Protein AF-A0A8X6MA81-F1 (afdb_monomer)

Nearest PDB structures (foldseek):
  8ys9-assembly1_A  TM=7.440E-01  e=5.707E-01  Rubellimicrobium thermophilum DSM 16684
  8x8j-assembly1_B  TM=6.360E-01  e=5.027E-01  Acinetobacter baumannii
  8x8j-assembly1_A  TM=5.554E-01  e=2.503E-01  Acinetobacter baumannii
  2yqz-assembly2_B  TM=3.855E-01  e=9.673E-02  Thermus thermophilus HB8
  5wp5-assembly2_B  TM=3.763E-01  e=6.902E-01  Arabidopsis thaliana

Organism: NCBI:txid2747483

Secondary structure (DSSP, 8-state):
-TTGGGT--HHHHHHHHHH---S-HHHHHHHHT---TT-HHHHHHHHHHHGGG-TTHHHHHHHHHHHHHHHGGGSHHHHTTTTSTTTHHHHTTSTTTS-TTS-------TT------SEEEEEEE---S-HHHHHHHHHHHHHHEEEEEEEEEEEE-SPPTTGGGT-TT----EEEEEEEPPPSSPPEEEEEE--TT-HHHHHHHHHHHHHHHHH-TTS-EEEEEE--S-TT-THHHHHHHHTTSTTGGGB-

InterPro domains:
  IPR049391 Fatty acid synthase, pseudo-KR domain [PF21149] (204-252)

Solvent-accessible surface area (backbone atoms only — not comparable to full-atom values): 15093 Å² total; per-residue (Å²): 113,79,62,55,78,69,73,57,53,72,66,62,58,55,47,59,70,64,71,58,86,75,72,70,65,68,62,60,50,59,52,75,78,48,85,55,86,42,41,36,62,62,53,36,50,50,52,50,62,73,35,74,81,47,95,57,40,68,63,50,46,52,53,37,49,54,54,33,68,74,47,43,77,60,12,52,85,55,46,57,63,34,72,34,87,92,29,51,77,60,56,53,68,42,80,90,65,49,61,79,92,79,59,88,90,71,92,83,58,77,78,57,94,67,86,65,59,70,33,60,69,46,80,47,74,58,78,86,64,53,76,68,47,50,56,48,42,52,53,36,51,60,65,23,35,29,72,63,16,36,37,41,35,41,33,71,49,52,48,33,71,77,46,28,79,82,21,93,62,45,56,58,41,68,49,74,44,82,46,66,43,77,50,87,74,78,62,52,80,45,81,46,70,56,54,92,91,49,55,70,60,47,57,48,55,51,49,53,53,39,50,51,44,61,75,37,79,89,56,58,52,34,41,34,65,47,65,73,100,58,97,80,66,62,58,68,62,51,52,61,56,42,48,76,41,89,53,15,86,32,57,84

Foldseek 3Di:
DVVVVVVDDPVVVVVVVVVDPDDDPVVVVCLQVDPDPLNLVNVLVVQLVVCPVPPPSVVSNVVSVVSCVVCVCSRVVNVVVCVDPVRVVVVCVPPVNDDPVPDDDDDDDQPDPDDQAQDQEAEEEEPPDDPVVVVSNVVSVLRRHDAFHWYWYFYWDWDPPVCVVVPVPDHTDRDIDIDTHHGPADEAEDEAEDDPPPVVVSVVVVVVVLVVCQVCVVHHYAYEHDYPDDPPDCVVVVLVVLCVDRSSVRYD

pLDDT: mean 70.62, std 17.32, range [34.31, 94.62]

Structure (mmCIF, N/CA/C/O backbone):
data_AF-A0A8X6MA81-F1
#
_entry.id   AF-A0A8X6MA81-F1
#
loop_
_atom_site.group_PDB
_atom_site.id
_atom_site.type_symbol
_atom_site.label_atom_id
_atom_site.label_alt_id
_atom_site.label_comp_id
_atom_site.label_asym_id
_atom_site.label_entity_id
_atom_site.label_seq_id
_atom_site.pdbx_PDB_ins_code
_atom_site.Cartn_x
_atom_site.Cartn_y
_atom_site.Cartn_z
_atom_site.occupancy
_atom_site.B_iso_or_equiv
_atom_site.auth_seq_id
_atom_site.auth_comp_id
_atom_site.auth_asym_id
_atom_site.auth_atom_id
_atom_site.pdbx_PDB_model_num
ATOM 1 N N . MET A 1 1 ? 1.133 7.033 -42.825 1.00 41.84 1 MET A N 1
ATOM 2 C CA . MET A 1 1 ? 2.109 6.098 -43.421 1.00 41.84 1 MET A CA 1
ATOM 3 C C . MET A 1 1 ? 2.220 4.786 -42.640 1.00 41.84 1 MET A C 1
ATOM 5 O O . MET A 1 1 ? 1.741 3.787 -43.151 1.00 41.84 1 MET A O 1
ATOM 9 N N . THR A 1 2 ? 2.754 4.738 -41.408 1.00 38.19 2 THR A N 1
ATOM 10 C CA . THR A 1 2 ? 2.969 3.457 -40.680 1.00 38.19 2 THR A CA 1
ATOM 11 C C . THR A 1 2 ? 1.688 2.653 -40.403 1.00 38.19 2 THR A C 1
ATOM 13 O O . THR A 1 2 ? 1.690 1.435 -40.534 1.00 38.19 2 THR A O 1
ATOM 16 N N . LEU A 1 3 ? 0.575 3.317 -40.066 1.00 36.66 3 LEU A N 1
ATOM 17 C CA . LEU A 1 3 ? -0.694 2.641 -39.736 1.00 36.66 3 LEU A CA 1
ATOM 18 C C . LEU A 1 3 ? -1.414 2.034 -40.955 1.00 36.66 3 LEU A C 1
ATOM 20 O O . LEU A 1 3 ? -2.126 1.043 -40.814 1.00 36.66 3 LEU A O 1
ATOM 24 N N . GLU A 1 4 ? -1.210 2.594 -42.149 1.00 42.22 4 GLU A N 1
ATOM 25 C CA . GLU A 1 4 ? -1.827 2.109 -43.395 1.00 42.22 4 GLU A CA 1
ATOM 26 C C . GLU A 1 4 ? -1.159 0.811 -43.878 1.00 42.22 4 GLU A C 1
ATOM 28 O O . GLU A 1 4 ? -1.829 -0.074 -44.406 1.00 42.22 4 GLU A O 1
ATOM 33 N N . LEU A 1 5 ? 0.142 0.647 -43.602 1.00 43.16 5 LEU A N 1
ATOM 34 C CA . LEU A 1 5 ? 0.902 -0.585 -43.856 1.00 43.16 5 LEU A CA 1
ATOM 35 C C . LEU A 1 5 ? 0.426 -1.783 -43.010 1.00 43.16 5 LEU A C 1
ATOM 37 O O . LEU A 1 5 ? 0.734 -2.923 -43.348 1.00 43.16 5 LEU A O 1
ATOM 41 N N . LEU A 1 6 ? -0.347 -1.542 -41.945 1.00 42.19 6 LEU A N 1
ATOM 42 C CA . LEU A 1 6 ? -0.965 -2.574 -41.102 1.00 42.19 6 LEU A CA 1
ATOM 43 C C . LEU A 1 6 ? -2.438 -2.851 -41.464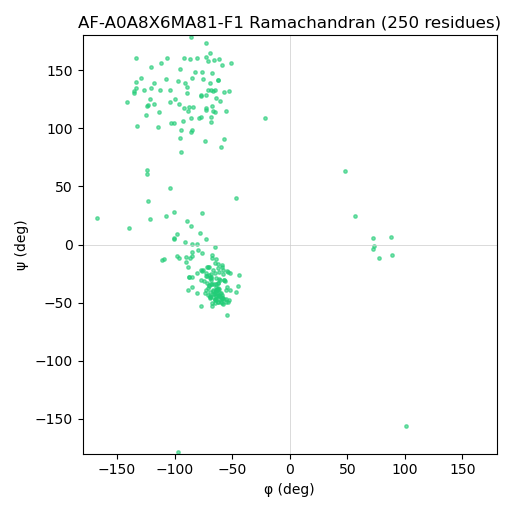 1.00 42.19 6 LEU A C 1
ATOM 45 O O . LEU A 1 6 ? -3.130 -3.558 -40.734 1.00 42.19 6 LEU A O 1
ATOM 49 N N . GLY A 1 7 ? -2.939 -2.294 -42.573 1.00 38.53 7 GLY A N 1
ATOM 50 C CA . GLY A 1 7 ? -4.269 -2.599 -43.117 1.00 38.53 7 GLY A CA 1
ATOM 51 C C . GLY A 1 7 ? -5.462 -2.043 -42.330 1.00 38.53 7 GLY A C 1
ATOM 52 O O . GLY A 1 7 ? -6.603 -2.331 -42.694 1.00 38.53 7 GLY A O 1
ATOM 53 N N . LYS A 1 8 ? -5.236 -1.240 -41.280 1.00 46.09 8 LYS A N 1
ATOM 54 C CA . LYS A 1 8 ? -6.315 -0.552 -40.555 1.00 46.09 8 LYS A CA 1
ATOM 55 C C . LYS A 1 8 ? -6.848 0.631 -41.350 1.00 46.09 8 LYS A C 1
ATOM 57 O O . LYS A 1 8 ? -6.096 1.354 -42.002 1.00 46.09 8 LYS A O 1
ATOM 62 N N . ASN A 1 9 ? -8.156 0.844 -41.279 1.00 54.34 9 ASN A N 1
ATOM 63 C CA . ASN A 1 9 ? -8.825 1.873 -42.063 1.00 54.34 9 ASN A CA 1
ATOM 64 C C . ASN A 1 9 ? -8.931 3.214 -41.311 1.00 54.34 9 ASN A C 1
ATOM 66 O O . ASN A 1 9 ? -8.854 3.292 -40.083 1.00 54.34 9 ASN A O 1
ATOM 70 N N . SER A 1 10 ? -9.141 4.294 -42.069 1.00 51.00 10 SER A N 1
ATOM 71 C CA . SER A 1 10 ? -9.206 5.666 -41.543 1.00 51.00 10 SER A CA 1
ATOM 72 C C . SER A 1 10 ? -10.267 5.857 -40.445 1.00 51.00 10 SER A C 1
ATOM 74 O O . SER A 1 10 ? -10.049 6.634 -39.513 1.00 51.00 10 SER A O 1
ATOM 76 N N . PHE A 1 11 ? -11.385 5.121 -40.492 1.00 48.44 11 PHE A N 1
ATOM 77 C CA . PHE A 1 11 ? -12.440 5.229 -39.484 1.00 48.44 11 PHE A CA 1
ATOM 78 C C . PHE A 1 11 ? -11.982 4.680 -38.125 1.00 48.44 11 PHE A C 1
ATOM 80 O O . PHE A 1 11 ? -12.162 5.365 -37.120 1.00 48.44 11 PHE A O 1
ATOM 87 N N . GLU A 1 12 ? -11.314 3.522 -38.093 1.00 49.69 12 GLU A N 1
ATOM 88 C CA . GLU A 1 12 ? -10.749 2.925 -36.867 1.00 49.69 12 GLU A CA 1
ATOM 89 C C . GLU A 1 12 ? -9.694 3.834 -36.221 1.00 49.69 12 GLU A C 1
ATOM 91 O O . GLU A 1 12 ? -9.723 4.083 -35.014 1.00 49.69 12 GLU A O 1
ATOM 96 N N . ILE A 1 13 ? -8.794 4.394 -37.037 1.00 52.06 13 ILE A N 1
ATOM 97 C CA . ILE A 1 13 ? -7.795 5.375 -36.588 1.00 52.06 13 ILE A CA 1
ATOM 98 C C . ILE A 1 13 ? -8.509 6.593 -35.974 1.00 52.06 13 ILE A C 1
ATOM 100 O O . ILE A 1 13 ? -8.160 7.052 -34.886 1.00 52.06 13 ILE A O 1
ATOM 104 N N . SER A 1 14 ? -9.577 7.072 -36.620 1.00 47.94 14 SER A N 1
ATOM 105 C CA . SER A 1 14 ? -10.360 8.214 -36.142 1.00 47.94 14 SER A CA 1
ATOM 106 C C . SER A 1 14 ? -11.213 7.940 -34.894 1.00 47.94 14 SER A C 1
ATOM 108 O O . SER A 1 14 ? -11.631 8.902 -34.252 1.00 47.94 14 SER A O 1
ATOM 110 N N . SER A 1 15 ? -11.524 6.682 -34.553 1.00 44.81 15 SER A N 1
ATOM 111 C CA . SER A 1 15 ? -12.248 6.356 -33.315 1.00 44.81 15 SER A CA 1
ATOM 112 C C . SER A 1 15 ? -11.300 6.242 -32.127 1.00 44.81 15 SER A C 1
ATOM 114 O O . SER A 1 15 ? -11.638 6.722 -31.049 1.00 44.81 15 SER A O 1
ATOM 116 N N . ILE A 1 16 ? -10.092 5.700 -32.334 1.00 49.75 16 ILE A N 1
ATOM 117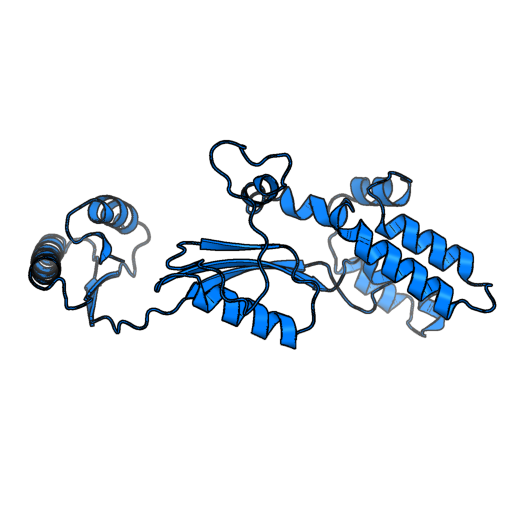 C CA . ILE A 1 16 ? -9.025 5.681 -31.320 1.00 49.75 16 ILE A CA 1
ATOM 118 C C . ILE A 1 16 ? -8.704 7.121 -30.888 1.00 49.75 16 ILE A C 1
ATOM 120 O O . ILE A 1 16 ? -8.822 7.448 -29.711 1.00 49.75 16 ILE A O 1
ATOM 124 N N . LEU A 1 17 ? -8.450 8.011 -31.855 1.00 44.56 17 LEU A N 1
ATOM 125 C CA . LEU A 1 17 ? -8.164 9.435 -31.617 1.00 44.56 17 LEU A CA 1
ATOM 126 C C . LEU A 1 17 ? -9.323 10.236 -30.987 1.00 44.56 17 LEU A C 1
ATOM 128 O O . LEU A 1 17 ? -9.113 11.373 -30.573 1.00 44.56 17 LEU A O 1
ATOM 132 N N . ARG A 1 18 ? -10.546 9.685 -30.936 1.00 44.50 18 ARG A N 1
ATOM 133 C CA . ARG A 1 18 ? -11.733 10.341 -30.352 1.00 44.50 18 ARG A CA 1
ATOM 134 C C . ARG A 1 18 ? -12.202 9.733 -29.028 1.00 44.50 18 ARG A C 1
ATOM 136 O O . ARG A 1 18 ? -13.024 10.352 -28.359 1.00 44.50 18 ARG A O 1
ATOM 143 N N . GLY A 1 19 ? -11.697 8.560 -28.640 1.00 39.81 19 GLY A N 1
ATOM 144 C CA . GLY A 1 19 ? -11.993 7.950 -27.338 1.00 39.81 19 GLY A CA 1
ATOM 145 C C . GLY A 1 19 ? -11.222 8.593 -26.180 1.00 39.81 19 GLY A C 1
ATOM 146 O O . GLY A 1 19 ? -11.721 8.656 -25.060 1.00 39.81 19 GLY A O 1
ATOM 147 N N . SER A 1 20 ? -10.023 9.106 -26.455 1.00 41.50 20 SER A N 1
ATOM 148 C CA . SER A 1 20 ? -9.136 9.747 -25.484 1.00 41.50 20 SER A CA 1
ATOM 149 C C . SER A 1 20 ? -9.339 11.265 -25.440 1.00 41.50 20 SER A C 1
ATOM 151 O O . SER A 1 20 ? -8.879 11.992 -26.322 1.00 41.50 20 SER A O 1
ATOM 153 N N . GLN A 1 21 ? -9.980 11.764 -24.378 1.00 42.84 21 GLN A N 1
ATOM 154 C CA . GLN A 1 21 ? -9.933 13.189 -24.031 1.00 42.84 21 GLN A CA 1
ATOM 155 C C . GLN A 1 21 ? -8.548 13.516 -23.455 1.00 42.84 21 GLN A C 1
ATOM 157 O O . GLN A 1 21 ? -8.320 13.395 -22.253 1.00 42.84 21 GLN A O 1
ATOM 162 N N . PHE A 1 22 ? -7.605 13.874 -24.327 1.00 43.03 22 PHE A N 1
ATOM 163 C CA . PHE A 1 22 ? -6.266 14.299 -23.919 1.00 43.03 22 PHE A CA 1
ATOM 164 C C . PHE A 1 22 ? -6.320 15.613 -23.125 1.00 43.03 22 PHE A C 1
ATOM 166 O O . PHE A 1 22 ? -6.971 16.571 -23.548 1.00 43.03 22 PHE A O 1
ATOM 173 N N . ALA A 1 23 ? -5.608 15.657 -21.996 1.00 37.41 23 ALA A N 1
ATOM 174 C CA . ALA A 1 23 ? -5.303 16.901 -21.292 1.00 37.41 23 ALA A CA 1
ATOM 175 C C . ALA A 1 23 ? -4.371 17.792 -22.141 1.00 37.41 23 ALA A C 1
ATOM 177 O O . ALA A 1 23 ? -3.709 17.294 -23.049 1.00 37.41 23 ALA A O 1
ATOM 178 N N . ASP A 1 24 ? -4.356 19.099 -21.849 1.00 40.19 24 ASP A N 1
ATOM 179 C CA . ASP A 1 24 ? -3.785 20.190 -22.659 1.00 40.19 24 ASP A CA 1
ATOM 180 C C . ASP A 1 24 ? -2.710 19.812 -23.698 1.00 40.19 24 ASP A C 1
ATOM 182 O O . ASP A 1 24 ? -1.542 19.583 -23.381 1.00 40.19 24 ASP A O 1
ATOM 186 N N . TYR A 1 25 ? -3.092 19.894 -24.979 1.00 40.62 25 TYR A N 1
ATOM 187 C CA . TYR A 1 25 ? -2.228 19.656 -26.146 1.00 40.62 25 TYR A CA 1
ATOM 188 C C . TYR A 1 25 ? -0.907 20.453 -26.131 1.00 40.62 25 TYR A C 1
ATOM 190 O O . TYR A 1 25 ? 0.070 20.037 -26.754 1.00 40.62 25 TYR A O 1
ATOM 198 N N . VAL A 1 26 ? -0.863 21.591 -25.428 1.00 38.09 26 VAL A N 1
ATOM 199 C CA . VAL A 1 26 ? 0.286 22.510 -25.384 1.00 38.09 26 VAL A CA 1
ATOM 200 C C . VAL A 1 26 ? 1.548 21.840 -24.828 1.00 38.09 26 VAL A C 1
ATOM 202 O O . VAL A 1 26 ? 2.623 22.025 -25.393 1.00 38.09 26 VAL A O 1
ATOM 205 N N . SER A 1 27 ? 1.433 21.034 -23.765 1.00 50.53 27 SER A N 1
ATOM 206 C CA . SER A 1 27 ? 2.588 20.357 -23.148 1.00 50.53 27 SER A CA 1
ATOM 207 C C . SER A 1 27 ? 3.140 19.225 -24.018 1.00 50.53 27 SER A C 1
ATOM 209 O O . SER A 1 27 ? 4.345 18.988 -24.057 1.00 50.53 27 SER A O 1
ATOM 211 N N . THR A 1 28 ? 2.265 18.540 -24.757 1.00 50.22 28 THR A N 1
ATOM 212 C CA . THR A 1 28 ? 2.663 17.444 -25.653 1.00 50.22 28 THR A CA 1
ATOM 213 C C . THR A 1 28 ? 3.411 17.978 -26.876 1.00 50.22 28 THR A C 1
ATOM 215 O O . THR A 1 28 ? 4.397 17.380 -27.302 1.00 50.22 28 THR A O 1
ATOM 218 N N . ILE A 1 29 ? 2.999 19.132 -27.414 1.00 51.09 29 ILE A N 1
ATOM 219 C CA . ILE A 1 29 ? 3.707 19.794 -28.520 1.00 51.09 29 ILE A CA 1
ATOM 220 C C . ILE A 1 29 ? 5.103 20.245 -28.067 1.00 51.09 29 ILE A C 1
ATOM 222 O O . ILE A 1 29 ? 6.088 19.922 -28.730 1.00 51.09 29 ILE A O 1
ATOM 226 N N . SER A 1 30 ? 5.222 20.897 -26.902 1.00 57.00 30 SER A N 1
ATOM 227 C CA . SER A 1 30 ? 6.530 21.332 -26.390 1.00 57.00 30 SER A CA 1
ATOM 228 C C . SER A 1 30 ? 7.468 20.178 -26.012 1.00 57.00 30 SER A C 1
ATOM 230 O O . SER A 1 30 ? 8.685 20.367 -26.029 1.00 57.00 30 SER A O 1
ATOM 232 N N . TYR A 1 31 ? 6.945 18.976 -25.731 1.00 58.53 31 TYR A N 1
ATOM 233 C CA . TYR A 1 31 ? 7.769 17.771 -25.606 1.00 58.53 31 TYR A CA 1
ATOM 234 C C . TYR A 1 31 ? 8.393 17.365 -26.949 1.00 58.53 31 TYR A C 1
ATOM 236 O O . TYR A 1 31 ? 9.612 17.219 -27.041 1.00 58.53 31 TYR A O 1
ATOM 244 N N . LEU A 1 32 ? 7.563 17.233 -27.990 1.00 59.12 32 LEU A N 1
ATOM 245 C CA . LEU A 1 32 ? 7.949 16.735 -29.318 1.00 59.12 32 LEU A CA 1
ATOM 246 C C . LEU A 1 32 ? 8.876 17.685 -30.095 1.00 59.12 32 LEU A C 1
ATOM 248 O O . LEU A 1 32 ? 9.680 17.228 -30.904 1.00 59.12 32 LEU A O 1
ATOM 252 N N . GLU A 1 33 ? 8.781 18.995 -29.859 1.00 61.72 33 GLU A N 1
ATOM 253 C CA . GLU A 1 33 ? 9.638 20.006 -30.500 1.00 61.72 33 GLU A CA 1
ATOM 254 C C . GLU A 1 33 ? 10.984 20.221 -29.772 1.00 61.72 33 GLU A C 1
ATOM 256 O O . GLU A 1 33 ? 11.877 20.897 -30.289 1.00 61.72 33 GLU A O 1
ATOM 261 N N . SER A 1 34 ? 11.157 19.648 -28.577 1.00 63.00 34 SER A N 1
ATOM 262 C CA . SER A 1 34 ? 12.314 19.880 -27.708 1.00 63.00 34 SER A CA 1
ATOM 263 C C . SER A 1 34 ? 13.398 18.807 -27.845 1.00 63.00 34 SER A C 1
ATOM 265 O O . SER A 1 34 ? 13.128 17.610 -27.901 1.00 63.00 34 SER A O 1
ATOM 267 N N . ARG A 1 35 ? 14.662 19.250 -27.817 1.00 59.38 35 ARG A N 1
ATOM 268 C CA . ARG A 1 35 ? 15.866 18.399 -27.753 1.00 59.38 35 ARG A CA 1
ATOM 269 C C . ARG A 1 35 ? 16.549 18.435 -26.376 1.00 59.38 35 ARG A C 1
ATOM 271 O O . ARG A 1 35 ? 17.758 18.232 -26.297 1.00 59.38 35 ARG A O 1
ATOM 278 N N . ALA A 1 36 ? 15.804 18.755 -25.316 1.00 68.56 36 ALA A N 1
ATOM 279 C CA . ALA A 1 36 ? 16.331 18.828 -23.953 1.00 68.56 36 ALA A CA 1
ATOM 280 C C . ALA A 1 36 ? 16.946 17.495 -23.491 1.00 68.56 36 ALA A C 1
ATOM 282 O O . ALA A 1 36 ? 16.576 16.419 -23.965 1.00 68.56 36 ALA A O 1
ATOM 283 N N . ASP A 1 37 ? 17.884 17.554 -22.544 1.00 67.19 37 ASP A N 1
ATOM 284 C CA . ASP A 1 37 ? 18.619 16.355 -22.137 1.00 67.19 37 ASP A CA 1
ATOM 285 C C . ASP A 1 37 ? 17.775 15.335 -21.365 1.00 67.19 37 ASP A C 1
ATOM 287 O O . ASP A 1 37 ? 18.009 14.140 -21.511 1.00 67.19 37 ASP A O 1
ATOM 291 N N . SER A 1 38 ? 16.715 15.789 -20.692 1.00 63.12 38 SER A N 1
ATOM 292 C CA . SER A 1 38 ? 15.674 14.959 -20.074 1.00 63.12 38 SER A CA 1
ATOM 293 C C . SER A 1 38 ? 14.633 14.399 -21.061 1.00 63.12 38 SER A C 1
ATOM 295 O O . SER A 1 38 ? 13.605 13.883 -20.637 1.00 63.12 38 SER A O 1
ATOM 297 N N . HIS A 1 39 ? 14.832 14.510 -22.379 1.00 73.50 39 HIS A N 1
ATOM 298 C CA . HIS A 1 39 ? 13.957 13.897 -23.395 1.00 73.50 39 HIS A CA 1
ATOM 299 C C . HIS A 1 39 ? 14.638 12.644 -23.983 1.00 73.50 39 HIS A C 1
ATOM 301 O O . HIS A 1 39 ? 14.767 12.485 -25.200 1.00 73.50 39 HIS A O 1
ATOM 307 N N . VAL A 1 40 ? 15.133 11.779 -23.093 1.00 78.56 40 VAL A N 1
ATOM 308 C CA . VAL A 1 40 ? 15.913 10.563 -23.383 1.00 78.56 40 VAL A CA 1
ATOM 309 C C . VAL A 1 40 ? 15.164 9.633 -24.332 1.00 78.56 40 VAL A C 1
ATOM 311 O O . VAL A 1 40 ? 15.735 9.188 -25.326 1.00 78.56 40 VAL A O 1
ATOM 314 N N . LEU A 1 41 ? 13.878 9.381 -24.067 1.00 74.88 41 LEU A N 1
ATOM 315 C CA . LEU A 1 41 ? 13.017 8.588 -24.936 1.00 74.88 41 LEU A CA 1
ATOM 316 C C . LEU A 1 41 ? 13.049 9.163 -26.352 1.00 74.88 41 LEU A C 1
ATOM 318 O O . LEU A 1 41 ? 13.488 8.483 -27.273 1.00 74.88 41 LEU A O 1
ATOM 322 N N . LEU A 1 42 ? 12.625 10.422 -26.514 1.00 75.75 42 LEU A N 1
ATOM 323 C CA . LEU A 1 42 ? 12.508 11.091 -27.811 1.00 75.75 42 LEU A CA 1
ATOM 324 C C . LEU A 1 42 ? 13.830 11.072 -28.596 1.00 75.75 42 LEU A C 1
ATOM 326 O O . LEU A 1 42 ? 13.813 10.809 -29.798 1.00 75.75 42 LEU A O 1
ATOM 330 N N . LYS A 1 43 ? 14.973 11.261 -27.921 1.00 81.50 43 LYS A N 1
ATOM 331 C CA . LYS A 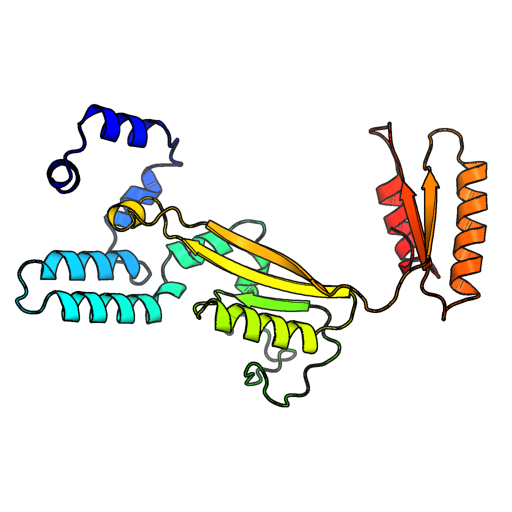1 43 ? 16.309 11.102 -28.521 1.00 81.50 43 LYS A CA 1
ATOM 332 C C . LYS A 1 43 ? 16.531 9.684 -29.066 1.00 81.50 43 LYS A C 1
ATOM 334 O O . LYS A 1 43 ? 16.926 9.545 -30.225 1.00 81.50 43 LYS A O 1
ATOM 339 N N . SER A 1 44 ? 16.239 8.646 -28.279 1.00 81.25 44 SER A N 1
ATOM 340 C CA . SER A 1 44 ? 16.327 7.247 -28.723 1.00 81.25 44 SER A CA 1
ATOM 341 C C . SER A 1 44 ? 15.370 6.930 -29.877 1.00 81.25 44 SER A C 1
ATOM 343 O O . SER A 1 44 ? 15.722 6.146 -30.756 1.00 81.25 44 SER A O 1
ATOM 345 N N . LEU A 1 45 ? 14.191 7.564 -29.935 1.00 77.56 45 LEU A N 1
ATOM 346 C CA . LEU A 1 45 ? 13.250 7.391 -31.050 1.00 77.56 45 LEU A CA 1
ATOM 347 C C . LEU A 1 45 ? 13.785 7.995 -32.343 1.00 77.56 45 LEU A C 1
ATOM 349 O O . LEU A 1 45 ? 13.721 7.348 -33.387 1.00 77.56 45 LEU A O 1
ATOM 353 N N . CYS A 1 46 ? 14.335 9.211 -32.275 1.00 79.12 46 CYS A N 1
ATOM 354 C CA . CYS A 1 46 ? 14.977 9.844 -33.421 1.00 79.12 46 CYS A CA 1
ATOM 355 C C . CYS A 1 46 ? 16.139 8.988 -33.939 1.00 79.12 46 CYS A C 1
ATOM 357 O O . CYS A 1 46 ? 16.184 8.722 -35.133 1.00 79.12 46 CYS A O 1
ATOM 359 N N . ALA A 1 47 ? 17.000 8.469 -33.055 1.00 81.06 47 ALA A N 1
ATOM 360 C CA . ALA A 1 47 ? 18.092 7.578 -33.450 1.00 81.06 47 ALA A CA 1
ATOM 361 C C . ALA A 1 47 ? 17.591 6.311 -34.174 1.00 81.06 47 ALA A C 1
ATOM 363 O O . ALA A 1 47 ? 18.090 5.977 -35.246 1.00 81.06 47 ALA A O 1
ATOM 364 N N . ILE A 1 48 ? 16.549 5.651 -33.651 1.00 78.69 48 ILE A N 1
ATOM 365 C CA . ILE A 1 48 ? 15.934 4.478 -34.297 1.00 78.69 48 ILE A CA 1
ATOM 366 C C . ILE A 1 48 ? 15.304 4.842 -35.653 1.00 78.69 48 ILE A C 1
ATOM 368 O O . ILE A 1 48 ? 15.411 4.065 -36.600 1.00 78.69 48 ILE A O 1
ATOM 372 N N . MET A 1 49 ? 14.666 6.010 -35.778 1.00 77.31 49 MET A N 1
ATOM 373 C CA . MET A 1 49 ? 14.081 6.481 -37.041 1.00 77.31 49 MET A CA 1
ATOM 374 C C . MET A 1 49 ? 15.141 6.843 -38.091 1.00 77.31 49 MET A C 1
ATOM 376 O O . MET A 1 49 ? 14.978 6.499 -39.261 1.00 77.31 49 MET A O 1
ATOM 380 N N . ASP A 1 50 ? 16.229 7.495 -37.682 1.00 80.25 50 ASP A N 1
ATOM 381 C CA . ASP A 1 50 ? 17.349 7.856 -38.556 1.00 80.25 50 ASP A CA 1
ATOM 382 C C . ASP A 1 50 ? 18.123 6.602 -39.024 1.00 80.25 50 ASP A C 1
ATOM 384 O O . ASP A 1 50 ? 18.656 6.575 -40.134 1.00 80.25 50 ASP A O 1
ATOM 388 N N . ALA A 1 51 ? 18.121 5.529 -38.223 1.00 76.75 51 ALA A N 1
ATOM 389 C CA . ALA A 1 51 ? 18.763 4.247 -38.522 1.00 76.75 51 ALA A CA 1
ATOM 390 C C . ALA A 1 51 ? 17.962 3.302 -39.446 1.00 76.75 51 ALA A C 1
ATOM 392 O O . ALA A 1 51 ? 18.443 2.214 -39.754 1.00 76.75 51 ALA A O 1
ATOM 393 N N . VAL A 1 52 ? 16.765 3.669 -39.925 1.00 72.62 52 VAL A N 1
ATOM 394 C CA . VAL A 1 52 ? 15.874 2.777 -40.715 1.00 72.62 52 VAL A CA 1
ATOM 395 C C . VAL A 1 52 ? 16.506 2.229 -42.013 1.00 72.62 52 VAL A C 1
ATOM 397 O O . VAL A 1 52 ? 16.028 1.235 -42.560 1.00 72.62 52 VAL A O 1
ATOM 400 N N . THR A 1 53 ? 17.587 2.835 -42.512 1.00 73.62 53 THR A N 1
ATOM 401 C CA . THR A 1 53 ? 18.348 2.367 -43.688 1.00 73.62 53 THR A CA 1
ATOM 402 C C . THR A 1 53 ? 19.643 1.610 -43.350 1.00 73.62 53 THR A C 1
ATOM 404 O O . THR A 1 53 ? 20.383 1.246 -44.265 1.00 73.62 53 THR A O 1
ATOM 407 N N . ASP A 1 54 ? 19.927 1.354 -42.069 1.00 78.31 54 ASP A N 1
ATOM 408 C CA . ASP A 1 54 ? 21.118 0.632 -41.610 1.00 78.31 54 ASP A CA 1
ATOM 409 C C . ASP A 1 54 ? 21.041 -0.868 -41.956 1.00 78.31 54 ASP A C 1
ATOM 4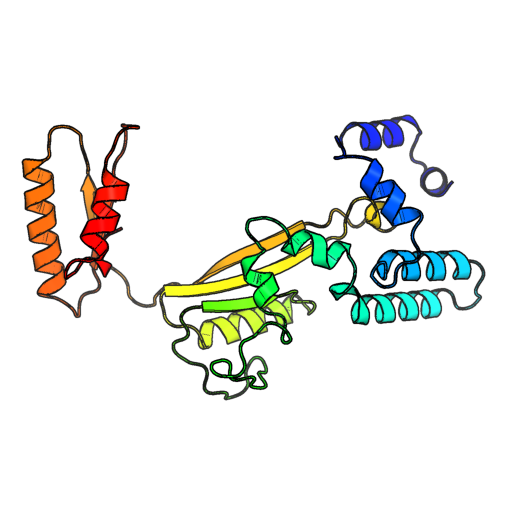11 O O . ASP A 1 54 ? 20.046 -1.552 -41.705 1.00 78.31 54 ASP A O 1
ATOM 415 N N . THR A 1 55 ? 22.132 -1.406 -42.503 1.00 76.12 55 THR A N 1
ATOM 416 C CA . THR A 1 55 ? 22.304 -2.841 -42.771 1.00 76.12 55 THR A CA 1
ATOM 417 C C . THR A 1 55 ? 22.279 -3.716 -41.515 1.00 76.12 55 THR A C 1
ATOM 419 O O . THR A 1 55 ? 22.040 -4.916 -41.631 1.00 76.12 55 THR A O 1
ATOM 422 N N . ASP A 1 56 ? 22.515 -3.140 -40.333 1.00 82.69 56 ASP A N 1
ATOM 423 C CA . ASP A 1 56 ? 22.505 -3.833 -39.039 1.00 82.69 56 ASP A CA 1
ATOM 424 C C . ASP A 1 56 ? 21.508 -3.192 -38.049 1.00 82.69 56 ASP A C 1
ATOM 426 O O . ASP A 1 56 ? 21.738 -3.113 -36.840 1.00 82.69 56 ASP A O 1
ATOM 430 N N . PHE A 1 57 ? 20.361 -2.743 -38.579 1.00 78.19 57 PHE A N 1
ATOM 431 C CA . PHE A 1 57 ? 19.268 -2.094 -37.842 1.00 78.19 57 PHE A CA 1
ATOM 432 C C . PHE A 1 57 ? 18.892 -2.791 -36.522 1.00 78.19 57 PHE A C 1
ATOM 434 O O . PHE A 1 57 ? 18.579 -2.121 -35.544 1.00 78.19 57 PHE A O 1
ATOM 441 N N . THR A 1 58 ? 18.958 -4.128 -36.450 1.00 73.44 58 THR A N 1
ATOM 442 C CA . THR A 1 58 ? 18.670 -4.870 -35.206 1.00 73.44 58 THR A CA 1
ATOM 443 C C . THR A 1 58 ? 19.644 -4.510 -34.083 1.00 73.44 58 THR A C 1
ATOM 445 O O . THR A 1 58 ? 19.191 -4.130 -33.007 1.00 73.44 58 THR A O 1
ATOM 448 N N . ARG A 1 59 ? 20.962 -4.528 -34.335 1.00 75.31 59 ARG A N 1
ATOM 449 C CA . ARG A 1 59 ? 21.958 -4.144 -33.321 1.00 75.31 59 ARG A CA 1
ATOM 450 C C . ARG A 1 59 ? 21.897 -2.652 -32.997 1.00 75.31 59 ARG A C 1
ATOM 452 O O . ARG A 1 59 ? 22.171 -2.256 -31.866 1.00 75.31 59 ARG A O 1
ATOM 459 N N . HIS A 1 60 ? 21.516 -1.828 -33.972 1.00 76.69 60 HIS A N 1
ATOM 460 C CA . HIS A 1 60 ? 21.280 -0.403 -33.753 1.00 76.69 60 HIS A CA 1
ATOM 461 C C . HIS A 1 60 ? 20.127 -0.183 -32.757 1.00 76.69 60 HIS A C 1
ATOM 463 O O . HIS A 1 60 ? 20.292 0.526 -31.767 1.00 76.69 60 HIS A O 1
ATOM 469 N N . VAL A 1 61 ? 18.988 -0.855 -32.965 1.00 74.00 61 VAL A N 1
ATOM 470 C CA . VAL A 1 61 ? 17.829 -0.806 -32.059 1.00 74.00 61 VAL A CA 1
ATOM 471 C C . VAL A 1 61 ? 18.176 -1.351 -30.673 1.00 74.00 61 VAL A C 1
ATOM 473 O O . VAL A 1 61 ? 17.831 -0.706 -29.687 1.00 74.00 61 VAL A O 1
ATOM 476 N N . GLU A 1 62 ? 18.895 -2.475 -30.575 1.00 71.19 62 GLU A N 1
ATOM 477 C CA . GLU A 1 62 ? 19.389 -3.012 -29.295 1.00 71.19 62 GLU A CA 1
ATOM 478 C C . GLU A 1 62 ? 20.231 -1.965 -28.543 1.00 71.19 62 GLU A C 1
ATOM 480 O O . GLU A 1 62 ? 19.936 -1.648 -27.392 1.00 71.19 62 GLU A O 1
ATOM 485 N N . SER A 1 63 ? 21.197 -1.332 -29.219 1.00 79.25 63 SER A N 1
ATOM 486 C CA . SER A 1 63 ? 22.032 -0.275 -28.631 1.00 79.25 63 SER A CA 1
ATOM 487 C C . SER A 1 63 ? 21.231 0.963 -28.198 1.00 79.25 63 SER A C 1
ATOM 489 O O . SER A 1 63 ? 21.554 1.571 -27.176 1.00 79.25 63 SER A O 1
ATOM 491 N N . CYS A 1 64 ? 20.197 1.363 -28.946 1.00 76.88 64 CYS A N 1
ATOM 492 C CA . CYS A 1 64 ? 19.320 2.474 -28.562 1.00 76.88 64 CYS A CA 1
ATOM 493 C C . CYS A 1 64 ? 18.424 2.128 -27.363 1.00 76.88 64 CYS A C 1
ATOM 495 O O . CYS A 1 64 ? 18.157 2.998 -26.530 1.00 76.88 64 CYS A O 1
ATOM 497 N N . VAL A 1 65 ? 17.975 0.872 -27.257 1.00 73.25 65 VAL A N 1
ATOM 498 C CA . VAL A 1 65 ? 17.174 0.377 -26.129 1.00 73.25 65 VAL A CA 1
ATOM 499 C C . VAL A 1 65 ? 18.023 0.266 -24.864 1.00 73.25 65 VAL A C 1
ATOM 501 O O . VAL A 1 65 ? 17.579 0.736 -23.820 1.00 73.25 65 VAL A O 1
ATOM 504 N N . ASP A 1 66 ? 19.248 -0.257 -24.941 1.00 73.00 66 ASP A N 1
ATOM 505 C CA . ASP A 1 66 ? 20.165 -0.308 -23.795 1.00 73.00 66 ASP A CA 1
ATOM 506 C C . ASP A 1 66 ? 20.529 1.102 -23.299 1.00 73.00 66 ASP A C 1
ATOM 508 O O . ASP A 1 66 ? 20.465 1.373 -22.098 1.00 73.00 66 ASP A O 1
ATOM 512 N N . SER A 1 67 ? 20.825 2.036 -24.215 1.00 77.06 67 SER A N 1
ATOM 513 C CA . SER A 1 67 ? 21.080 3.443 -23.865 1.00 77.06 67 SER A CA 1
ATOM 514 C C . SER A 1 67 ? 19.859 4.098 -23.211 1.00 77.06 67 SER A C 1
ATOM 516 O O . SER A 1 67 ? 19.995 4.767 -22.187 1.00 77.06 67 SER A O 1
ATOM 518 N N . TYR A 1 68 ? 18.655 3.862 -23.749 1.00 75.81 68 TYR A N 1
ATOM 519 C CA . TYR A 1 68 ? 17.413 4.319 -23.125 1.00 75.81 68 TYR A CA 1
ATOM 520 C C . TYR A 1 68 ? 17.238 3.714 -21.731 1.00 75.81 68 TYR A C 1
ATOM 522 O O . TYR A 1 68 ? 16.949 4.450 -20.802 1.00 75.81 68 TYR A O 1
ATOM 530 N N . LEU A 1 69 ? 17.440 2.408 -21.535 1.00 68.00 69 LEU A N 1
ATOM 531 C CA . LEU A 1 69 ? 17.233 1.755 -20.236 1.00 68.00 69 LEU A CA 1
ATOM 532 C C . LEU A 1 69 ? 18.184 2.257 -19.138 1.00 68.00 69 LEU A C 1
ATOM 534 O O . LEU A 1 69 ? 17.794 2.246 -17.969 1.00 68.00 69 LEU A O 1
ATOM 538 N N . LEU A 1 70 ? 19.386 2.715 -19.499 1.00 72.12 70 LEU A N 1
ATOM 539 C CA . LEU A 1 70 ? 20.341 3.342 -18.579 1.00 72.12 70 LEU A CA 1
ATOM 540 C C . LEU A 1 70 ? 19.921 4.763 -18.167 1.00 72.12 70 LEU A C 1
ATOM 542 O O . LEU A 1 70 ? 20.033 5.115 -16.993 1.00 72.12 70 LEU A O 1
ATOM 546 N N . GLU A 1 71 ? 19.425 5.568 -19.108 1.00 73.94 71 GLU A N 1
ATOM 547 C CA . GLU A 1 71 ? 19.092 6.986 -18.890 1.00 73.94 71 GLU A CA 1
ATOM 548 C C . GLU A 1 71 ? 17.594 7.241 -18.614 1.00 73.94 71 GLU A C 1
ATOM 550 O O . GLU A 1 71 ? 17.215 8.327 -18.185 1.00 73.94 71 GLU A O 1
ATOM 555 N N . ARG A 1 72 ? 16.720 6.240 -18.781 1.00 68.81 72 ARG A N 1
ATOM 556 C CA . ARG A 1 72 ? 15.247 6.340 -18.691 1.00 68.81 72 ARG A CA 1
ATOM 557 C C . ARG A 1 72 ? 14.757 7.113 -17.476 1.00 68.81 72 ARG A C 1
ATOM 559 O O . ARG A 1 72 ? 13.762 7.828 -17.562 1.00 68.81 72 ARG A O 1
ATOM 566 N N . ASP A 1 73 ? 15.382 6.914 -16.321 1.00 64.81 73 ASP A N 1
ATOM 567 C CA . ASP A 1 73 ? 14.876 7.453 -15.060 1.00 64.81 73 ASP A CA 1
ATOM 568 C C . ASP A 1 73 ? 15.196 8.949 -14.851 1.00 64.81 73 ASP A C 1
ATOM 570 O O . ASP A 1 73 ? 14.646 9.520 -13.913 1.00 64.81 73 ASP A O 1
ATOM 574 N N . ILE A 1 74 ? 15.966 9.582 -15.757 1.00 70.38 74 ILE A N 1
ATOM 575 C CA . ILE A 1 74 ? 16.061 11.052 -15.923 1.00 70.38 74 ILE A CA 1
ATOM 576 C C . ILE A 1 74 ? 15.215 11.590 -17.099 1.00 70.38 74 ILE A C 1
ATOM 578 O O . ILE A 1 74 ? 15.292 12.774 -17.427 1.00 70.38 74 ILE A O 1
ATOM 582 N N . ASP A 1 75 ? 14.416 10.745 -17.764 1.00 71.06 75 ASP A N 1
ATOM 583 C CA . ASP A 1 75 ? 13.433 11.234 -18.734 1.00 71.06 75 ASP A CA 1
ATOM 584 C C . ASP A 1 75 ? 12.305 11.984 -18.009 1.00 71.06 75 ASP A C 1
ATOM 586 O O . ASP A 1 75 ? 11.809 11.534 -16.974 1.00 71.06 75 ASP A O 1
ATOM 590 N N . VAL A 1 76 ? 11.844 13.099 -18.568 1.00 66.88 76 VAL A N 1
ATOM 591 C CA . VAL A 1 76 ? 10.751 13.901 -18.003 1.00 66.88 76 VAL A CA 1
ATOM 592 C C . VAL A 1 76 ? 9.463 13.085 -17.810 1.00 66.88 76 VAL A C 1
ATOM 594 O O . VAL A 1 76 ? 8.756 13.314 -16.834 1.00 66.88 76 VAL A O 1
ATOM 597 N N . LEU A 1 77 ? 9.198 12.062 -18.634 1.00 61.09 77 LEU A N 1
ATOM 598 C CA . LEU A 1 77 ? 8.073 11.127 -18.465 1.00 61.09 77 LEU A CA 1
ATOM 599 C C . LEU A 1 77 ? 8.251 10.173 -17.262 1.00 61.09 77 LEU A C 1
ATOM 601 O O . LEU A 1 77 ? 7.276 9.609 -16.759 1.00 61.09 77 LEU A O 1
ATOM 605 N N . SER A 1 78 ? 9.481 10.001 -16.767 1.00 58.75 78 SER A N 1
ATOM 606 C CA . SER A 1 78 ? 9.799 9.301 -15.512 1.00 58.75 78 SER A CA 1
ATOM 607 C C . SER A 1 78 ? 9.691 10.195 -14.276 1.00 58.75 78 SER A C 1
ATOM 609 O O . SER A 1 78 ? 9.434 9.675 -13.186 1.00 58.75 78 SER A O 1
ATOM 611 N N . GLU A 1 79 ? 9.894 11.506 -14.432 1.00 54.00 79 GLU A N 1
ATOM 612 C CA . GLU A 1 79 ? 9.830 12.496 -13.350 1.00 54.00 79 GLU A CA 1
ATOM 613 C C . GLU A 1 79 ? 8.416 13.050 -13.125 1.00 54.00 79 GLU A C 1
ATOM 615 O O . GLU A 1 79 ? 8.002 13.213 -11.979 1.00 54.00 79 GLU A O 1
ATOM 620 N N . THR A 1 80 ? 7.631 13.298 -14.181 1.00 50.12 80 THR A N 1
ATOM 621 C CA . THR A 1 80 ? 6.311 13.958 -14.074 1.00 50.12 80 THR A CA 1
ATOM 622 C C . THR A 1 80 ? 5.333 13.238 -13.148 1.00 50.12 80 THR A C 1
ATOM 624 O O . THR A 1 80 ? 4.520 13.886 -12.495 1.00 50.12 80 THR A O 1
ATOM 627 N N . LEU A 1 81 ? 5.440 11.912 -13.036 1.00 47.03 81 LEU A N 1
ATOM 628 C CA . LEU A 1 81 ? 4.636 11.108 -12.112 1.00 47.03 81 LEU A CA 1
ATOM 629 C C . LEU A 1 81 ? 4.986 11.377 -10.639 1.00 47.03 81 LEU A C 1
ATOM 631 O O . LEU A 1 81 ? 4.111 11.355 -9.781 1.00 47.03 81 LEU A O 1
ATOM 635 N N . LEU A 1 82 ? 6.248 11.669 -10.323 1.00 45.56 82 LEU A N 1
ATOM 636 C CA . LEU A 1 82 ? 6.696 11.944 -8.952 1.00 45.56 82 LEU A CA 1
ATOM 637 C C . LEU A 1 82 ? 6.217 13.318 -8.463 1.00 45.56 82 LEU A C 1
ATOM 639 O O . LEU A 1 82 ? 5.990 13.518 -7.269 1.00 45.56 82 LEU A O 1
ATOM 643 N N . GLN A 1 83 ? 5.955 14.230 -9.402 1.00 43.34 83 GLN A N 1
ATOM 644 C CA . GLN A 1 83 ? 5.369 15.540 -9.137 1.00 43.34 83 GLN A CA 1
ATOM 645 C C . GLN A 1 83 ? 3.852 15.486 -8.859 1.00 43.34 83 GLN A C 1
ATOM 647 O O . GLN A 1 83 ? 3.278 16.501 -8.449 1.00 43.34 83 GLN A O 1
ATOM 652 N N . GLU A 1 84 ? 3.186 14.335 -9.016 1.00 45.03 84 GLU A N 1
ATOM 653 C CA . GLU A 1 84 ? 1.793 14.172 -8.590 1.00 45.03 84 GLU A CA 1
ATOM 654 C C . GLU A 1 84 ? 1.650 14.219 -7.061 1.00 45.03 84 GLU A C 1
ATOM 656 O O . GLU A 1 84 ? 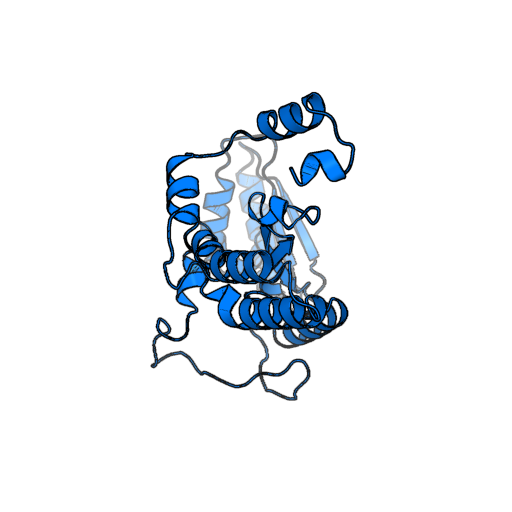2.514 13.776 -6.303 1.00 45.03 84 GLU A O 1
ATOM 661 N N . ILE A 1 85 ? 0.513 14.737 -6.583 1.00 44.50 85 ILE A N 1
ATOM 662 C CA . ILE A 1 85 ? 0.251 14.984 -5.153 1.00 44.50 85 ILE A CA 1
ATOM 663 C C . ILE A 1 85 ? 0.508 13.754 -4.246 1.00 44.50 85 ILE A C 1
ATOM 665 O O . ILE A 1 85 ? 1.076 13.958 -3.171 1.00 44.50 85 ILE A O 1
ATOM 669 N N . PRO A 1 86 ? 0.177 12.498 -4.627 1.00 44.34 86 PRO A N 1
ATOM 670 C CA . PRO A 1 86 ? 0.475 11.322 -3.800 1.00 44.34 86 PRO A CA 1
ATOM 671 C C . PRO A 1 86 ? 1.964 10.939 -3.747 1.00 44.34 86 PRO A C 1
ATOM 673 O O . PRO A 1 86 ? 2.362 10.191 -2.855 1.00 44.34 86 PRO A O 1
ATOM 676 N N . LEU A 1 87 ? 2.776 11.401 -4.705 1.00 47.12 87 LEU A N 1
ATOM 677 C CA . LEU A 1 87 ? 4.130 10.897 -4.960 1.00 47.12 87 LEU A CA 1
ATOM 678 C C . LEU A 1 87 ? 5.252 11.889 -4.616 1.00 47.12 87 LEU A C 1
ATOM 680 O O . LEU A 1 87 ? 6.382 11.443 -4.425 1.00 47.12 87 LEU A O 1
ATOM 684 N N . LYS A 1 88 ? 4.952 13.177 -4.379 1.00 49.28 88 LYS A N 1
ATOM 685 C CA . LYS A 1 88 ? 5.948 14.196 -3.963 1.00 49.28 88 LYS A CA 1
ATOM 686 C C . LYS A 1 88 ? 6.780 13.823 -2.726 1.00 49.28 88 LYS A C 1
ATOM 688 O O . LYS A 1 88 ? 7.875 14.342 -2.540 1.00 49.28 88 LYS A O 1
ATOM 693 N N . GLY A 1 89 ? 6.279 12.928 -1.871 1.00 49.72 89 GLY A N 1
ATOM 694 C CA . GLY A 1 89 ? 7.029 12.396 -0.726 1.00 49.72 89 GLY A CA 1
ATOM 695 C C . GLY A 1 89 ? 8.110 11.365 -1.087 1.00 49.72 89 GLY A C 1
ATOM 696 O O . GLY A 1 89 ? 9.037 11.176 -0.306 1.00 49.72 89 GLY A O 1
ATOM 697 N N . LEU A 1 90 ? 8.014 10.709 -2.252 1.00 50.69 90 LEU A N 1
ATOM 698 C CA . LEU A 1 90 ? 9.025 9.773 -2.763 1.00 50.69 90 LEU A CA 1
ATOM 699 C C . LEU A 1 90 ? 10.121 10.459 -3.592 1.00 50.69 90 LEU A C 1
ATOM 701 O O . LEU A 1 90 ? 11.193 9.881 -3.745 1.00 50.69 90 LEU A O 1
ATOM 705 N N . ASP A 1 91 ? 9.888 11.673 -4.096 1.00 49.16 91 ASP A N 1
ATOM 706 C CA . ASP A 1 91 ? 10.915 12.462 -4.799 1.00 49.16 91 ASP A CA 1
ATOM 707 C C . ASP A 1 91 ? 12.080 12.839 -3.865 1.00 49.16 91 ASP A C 1
ATOM 709 O O . ASP A 1 91 ? 13.248 12.787 -4.242 1.00 49.16 91 ASP A O 1
ATOM 713 N N . LEU A 1 92 ? 11.769 13.075 -2.586 1.00 49.19 92 LEU A N 1
ATOM 714 C CA . LEU A 1 92 ? 12.738 13.322 -1.509 1.00 49.19 92 LEU A CA 1
ATOM 715 C C . LEU A 1 92 ? 13.660 12.123 -1.195 1.00 49.19 92 LEU A C 1
ATOM 717 O O . LEU A 1 92 ? 14.520 12.233 -0.323 1.00 49.19 92 LEU A O 1
ATOM 721 N N . LEU A 1 93 ? 13.478 10.979 -1.866 1.00 53.31 93 LEU A N 1
ATOM 722 C CA . LEU A 1 93 ? 14.338 9.798 -1.744 1.00 53.31 93 LEU A CA 1
ATOM 723 C C . LEU A 1 93 ? 15.495 9.780 -2.756 1.00 53.31 93 LEU A C 1
ATOM 725 O O . LEU A 1 93 ? 16.264 8.815 -2.760 1.00 53.31 93 LEU A O 1
ATOM 729 N N . ASP A 1 94 ? 15.651 10.808 -3.600 1.00 57.44 94 ASP A N 1
ATOM 730 C CA . ASP A 1 94 ? 16.916 10.983 -4.315 1.00 57.44 94 ASP A CA 1
ATOM 731 C C . ASP A 1 94 ? 18.078 11.229 -3.335 1.00 57.44 94 ASP A C 1
ATOM 733 O O . ASP A 1 94 ? 17.959 11.942 -2.336 1.00 57.44 94 ASP A O 1
ATOM 737 N N . ARG A 1 95 ? 19.242 10.656 -3.653 1.00 56.31 95 ARG A N 1
ATOM 738 C CA . ARG A 1 95 ? 20.446 10.725 -2.822 1.00 56.31 95 ARG A CA 1
ATOM 739 C C . ARG A 1 95 ? 20.966 12.146 -2.618 1.00 56.31 95 ARG A C 1
ATOM 741 O O . ARG A 1 95 ? 21.651 12.359 -1.623 1.00 56.31 95 ARG A O 1
ATOM 748 N N . SER A 1 96 ? 20.658 13.098 -3.503 1.00 56.97 96 SER A N 1
ATOM 749 C CA . SER A 1 96 ? 21.043 14.503 -3.311 1.00 56.97 96 SER A CA 1
ATOM 750 C C . SER A 1 96 ? 20.173 15.239 -2.280 1.00 56.97 96 SER A C 1
ATOM 752 O O . SER A 1 96 ? 20.632 16.214 -1.686 1.00 56.97 96 SER A O 1
ATOM 754 N N . CYS A 1 97 ? 18.947 14.764 -2.026 1.00 54.91 97 CYS A N 1
ATOM 755 C CA . CYS A 1 97 ? 17.988 15.381 -1.102 1.00 54.91 97 CYS A CA 1
ATOM 756 C C . CYS A 1 97 ? 17.984 14.762 0.308 1.00 54.91 97 CYS A C 1
ATOM 758 O O . CYS A 1 97 ? 17.381 15.326 1.224 1.00 54.91 97 CYS A O 1
ATOM 760 N N . LEU A 1 98 ? 18.637 13.613 0.503 1.00 60.59 98 LEU A N 1
ATOM 761 C CA . LEU A 1 98 ? 18.649 12.898 1.780 1.00 60.59 98 LEU A CA 1
ATOM 762 C C . LEU A 1 98 ? 19.604 13.563 2.802 1.00 60.59 98 LEU A C 1
ATOM 764 O O . LEU A 1 98 ? 20.779 13.768 2.496 1.00 60.59 98 LEU A O 1
ATOM 768 N N . PRO A 1 99 ? 19.149 13.884 4.032 1.00 60.72 99 PRO A N 1
ATOM 769 C CA . PRO A 1 99 ? 19.966 14.596 5.015 1.00 60.72 99 PRO A CA 1
ATOM 770 C C . PRO A 1 99 ? 21.071 13.704 5.601 1.00 60.72 99 PRO A C 1
ATOM 772 O O . PRO A 1 99 ? 20.801 12.750 6.335 1.00 60.72 99 PRO A O 1
ATOM 775 N N . SER A 1 100 ? 22.325 14.072 5.333 1.00 58.62 100 SER A N 1
ATOM 776 C CA . SER A 1 100 ? 23.542 13.289 5.609 1.00 58.62 100 SER A CA 1
ATOM 777 C C . SER A 1 100 ? 23.730 12.830 7.060 1.00 58.62 100 SER A C 1
ATOM 779 O O . SER A 1 100 ? 24.449 11.871 7.309 1.00 58.62 100 SER A O 1
ATOM 781 N N . GLU A 1 101 ? 23.110 13.509 8.028 1.00 60.50 101 GLU A N 1
ATOM 782 C CA . GLU A 1 101 ? 23.254 13.223 9.463 1.00 60.50 101 GLU A CA 1
ATOM 783 C C . GLU A 1 101 ? 22.321 12.112 9.982 1.00 60.50 101 GLU A C 1
ATOM 785 O O . GLU A 1 101 ? 22.399 11.753 11.156 1.00 60.50 101 GLU A O 1
ATOM 790 N N . ARG A 1 102 ? 21.389 11.602 9.159 1.00 67.62 102 ARG A N 1
ATOM 791 C CA . ARG A 1 102 ? 20.362 10.626 9.591 1.00 67.62 102 ARG A CA 1
ATOM 792 C C . ARG A 1 102 ? 20.080 9.501 8.588 1.00 67.62 102 ARG A C 1
ATOM 794 O O . ARG A 1 102 ? 19.054 8.834 8.708 1.00 67.62 102 ARG A O 1
ATOM 801 N N . VAL A 1 103 ? 20.939 9.313 7.586 1.00 73.88 103 VAL A N 1
ATOM 802 C CA . VAL A 1 103 ? 20.701 8.376 6.477 1.00 73.88 103 VAL A CA 1
ATOM 803 C C . VAL A 1 103 ? 21.938 7.516 6.217 1.00 73.88 103 VAL A C 1
ATOM 805 O O . VAL A 1 103 ? 22.887 7.947 5.565 1.00 73.88 103 VAL A O 1
ATOM 808 N N . ASP A 1 104 ? 21.898 6.270 6.689 1.00 77.25 104 ASP A N 1
ATOM 809 C CA . ASP A 1 104 ? 22.937 5.272 6.425 1.00 77.25 104 ASP A CA 1
ATOM 810 C C . ASP A 1 104 ? 22.782 4.669 5.019 1.00 77.25 104 ASP A C 1
ATOM 812 O O . ASP A 1 104 ? 21.875 3.877 4.747 1.00 77.25 104 ASP A O 1
ATOM 816 N N . VAL A 1 105 ? 23.694 5.014 4.106 1.00 77.31 105 VAL A N 1
ATOM 817 C CA . VAL A 1 105 ? 23.723 4.448 2.748 1.00 77.31 105 VAL A CA 1
ATOM 818 C C . VAL A 1 105 ? 24.515 3.140 2.749 1.00 77.31 105 VAL A C 1
ATOM 820 O O . VAL A 1 105 ? 25.740 3.133 2.634 1.00 77.31 105 VAL A O 1
ATOM 823 N N . LEU A 1 106 ? 23.804 2.016 2.847 1.00 76.56 106 LEU A N 1
ATOM 824 C CA . LEU A 1 106 ? 24.388 0.673 2.854 1.00 76.56 106 LEU A CA 1
ATOM 825 C C . LEU A 1 106 ? 24.118 -0.075 1.533 1.00 76.56 106 LEU A C 1
ATOM 827 O O . LEU A 1 106 ? 23.023 0.039 0.976 1.00 76.56 106 LEU A O 1
ATOM 831 N N . PRO A 1 107 ? 25.074 -0.875 1.020 1.00 78.00 107 PRO A N 1
ATOM 832 C CA . PRO A 1 107 ? 24.811 -1.771 -0.101 1.00 78.00 107 PRO A CA 1
ATOM 833 C C . PRO A 1 107 ? 23.861 -2.887 0.349 1.00 78.00 107 PRO A C 1
ATOM 835 O O . PRO A 1 107 ? 24.091 -3.508 1.381 1.00 78.00 107 PRO A O 1
ATOM 838 N N . TRP A 1 108 ? 22.822 -3.185 -0.433 1.00 79.06 108 TRP A N 1
ATOM 839 C CA . TRP A 1 108 ? 21.908 -4.302 -0.176 1.00 79.06 108 TRP A CA 1
ATOM 840 C C . TRP A 1 108 ? 21.746 -5.169 -1.423 1.00 79.06 108 TRP A C 1
ATOM 842 O O . TRP A 1 108 ? 21.723 -4.664 -2.543 1.00 79.06 108 TRP A O 1
ATOM 852 N N . VAL A 1 109 ? 21.630 -6.482 -1.219 1.00 78.75 109 VAL A N 1
ATOM 853 C CA . VAL A 1 109 ? 21.424 -7.473 -2.281 1.00 78.75 109 VAL A CA 1
ATOM 854 C C . VAL A 1 109 ? 20.333 -8.441 -1.811 1.00 78.75 109 VAL A C 1
ATOM 856 O O . VAL A 1 109 ? 20.444 -8.961 -0.699 1.00 78.75 109 VAL A O 1
ATOM 859 N N . PRO A 1 110 ? 19.293 -8.727 -2.617 1.00 72.62 110 PRO A N 1
ATOM 860 C CA . PRO A 1 110 ? 18.238 -9.666 -2.247 1.00 72.62 110 PRO A CA 1
ATOM 861 C C . PRO A 1 110 ? 18.796 -11.048 -1.875 1.00 72.62 110 PRO A C 1
ATOM 863 O O . PRO A 1 110 ? 19.352 -11.752 -2.717 1.00 72.62 110 PRO A O 1
ATOM 866 N N . GLY A 1 111 ? 18.627 -11.443 -0.612 1.00 65.69 111 GLY A N 1
ATOM 867 C CA . GLY A 1 111 ? 19.120 -12.720 -0.084 1.00 65.69 111 GLY A CA 1
ATOM 868 C C . GLY A 1 111 ? 20.556 -12.707 0.456 1.00 65.69 111 GLY A C 1
ATOM 869 O O . GLY A 1 111 ? 21.048 -13.769 0.834 1.00 65.69 111 GLY A O 1
ATOM 870 N N . SER A 1 112 ? 21.232 -11.554 0.539 1.00 68.25 112 SER A N 1
ATOM 871 C CA . SER A 1 112 ? 22.462 -11.451 1.335 1.00 68.25 112 SER A CA 1
ATOM 872 C C . SER A 1 112 ? 22.161 -11.499 2.838 1.00 68.25 112 SER A C 1
ATOM 874 O O . SER A 1 112 ? 21.056 -11.190 3.284 1.00 68.25 112 SER A O 1
ATOM 876 N N . SER A 1 113 ? 23.158 -11.864 3.645 1.00 59.22 113 SER A N 1
ATOM 877 C CA . SER A 1 113 ? 23.046 -12.006 5.105 1.00 59.22 113 SER A CA 1
ATOM 878 C C . SER A 1 113 ? 23.034 -10.671 5.872 1.00 59.22 113 SER A C 1
ATOM 880 O O . SER A 1 113 ? 23.500 -10.613 7.011 1.00 59.22 113 SER A O 1
ATOM 882 N N . LEU A 1 114 ? 22.582 -9.581 5.246 1.00 57.47 114 LEU A N 1
ATOM 883 C CA . LEU A 1 114 ? 22.599 -8.247 5.846 1.00 57.47 114 LEU A CA 1
ATOM 884 C C . LEU A 1 114 ? 21.495 -8.063 6.890 1.00 57.47 114 LEU A C 1
ATOM 886 O O . LEU A 1 114 ? 20.413 -8.638 6.811 1.00 57.47 114 LEU A O 1
ATOM 890 N N . ILE A 1 115 ? 21.802 -7.242 7.892 1.00 64.94 115 ILE A N 1
ATOM 891 C CA . ILE A 1 115 ? 21.192 -7.297 9.231 1.00 64.94 115 ILE A CA 1
ATOM 892 C C . ILE A 1 115 ? 19.913 -6.433 9.317 1.00 64.94 115 ILE A C 1
ATOM 894 O O . ILE A 1 115 ? 19.457 -6.065 10.393 1.00 64.94 115 ILE A O 1
ATOM 898 N N . PHE A 1 116 ? 19.295 -6.119 8.176 1.00 75.06 116 PHE A N 1
ATOM 899 C CA . PHE A 1 116 ? 18.027 -5.395 8.135 1.00 75.06 116 PHE A CA 1
ATOM 900 C C . PHE A 1 116 ? 16.903 -6.270 8.691 1.00 75.06 116 PHE A C 1
ATOM 902 O O . PHE A 1 116 ? 16.446 -7.211 8.043 1.00 75.06 116 PHE A O 1
ATOM 909 N N . LYS A 1 117 ? 16.471 -5.958 9.910 1.00 82.19 117 LYS A N 1
ATOM 910 C CA . LYS A 1 117 ? 15.360 -6.602 10.605 1.00 82.19 117 LYS A CA 1
ATOM 911 C C . LYS A 1 117 ? 14.455 -5.552 11.222 1.00 82.19 117 LYS A C 1
ATOM 913 O O . LYS A 1 117 ? 14.856 -4.407 11.415 1.00 82.19 117 LYS A O 1
ATOM 918 N N . ASP A 1 118 ? 13.237 -5.983 11.512 1.00 84.56 118 ASP A N 1
ATOM 919 C CA . ASP A 1 118 ? 12.219 -5.231 12.234 1.00 84.56 118 ASP A CA 1
ATOM 920 C C . ASP A 1 118 ? 11.849 -3.867 11.613 1.00 84.56 118 ASP A C 1
ATOM 922 O O . ASP A 1 118 ? 11.326 -2.982 12.288 1.00 84.56 118 ASP A O 1
ATOM 926 N N . ILE A 1 119 ? 12.061 -3.714 10.299 1.00 89.19 119 ILE A N 1
ATOM 927 C CA . ILE A 1 119 ? 11.761 -2.484 9.553 1.00 89.19 119 ILE A CA 1
ATOM 928 C C . ILE A 1 119 ? 10.243 -2.222 9.512 1.00 89.19 119 ILE A C 1
ATOM 930 O O . ILE A 1 119 ? 9.457 -3.108 9.169 1.00 89.19 119 ILE A O 1
ATOM 934 N N . ASP A 1 120 ? 9.836 -0.985 9.810 1.00 86.19 120 ASP A N 1
ATOM 935 C CA . ASP A 1 120 ? 8.450 -0.499 9.706 1.00 86.19 120 ASP A CA 1
ATOM 936 C C . ASP A 1 120 ? 7.952 -0.372 8.260 1.00 86.19 120 ASP A C 1
ATOM 938 O O . ASP A 1 120 ? 6.830 -0.779 7.944 1.00 86.19 120 ASP A O 1
ATOM 942 N N . LEU A 1 121 ? 8.785 0.208 7.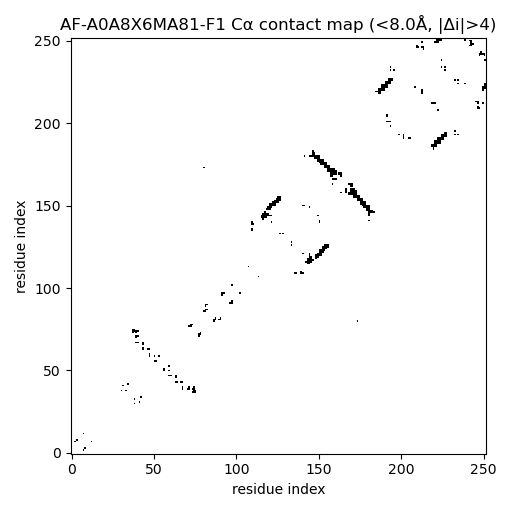393 1.00 87.00 121 LEU A N 1
ATOM 943 C CA . LEU A 1 121 ? 8.469 0.542 6.008 1.00 87.00 121 LEU A CA 1
ATOM 944 C C . LEU A 1 121 ? 9.680 0.280 5.103 1.00 87.00 121 LEU A C 1
ATOM 946 O O . LEU A 1 121 ? 10.742 0.865 5.297 1.00 87.00 121 LEU A O 1
ATOM 950 N N . PHE A 1 122 ? 9.498 -0.558 4.085 1.00 87.50 122 PHE A N 1
ATOM 951 C CA . PHE A 1 122 ? 10.462 -0.763 3.002 1.00 87.50 122 PHE A CA 1
ATOM 952 C C . PHE A 1 122 ? 9.965 -0.039 1.743 1.00 87.50 122 PHE A C 1
ATOM 954 O O . PHE A 1 122 ? 8.798 -0.183 1.384 1.00 87.50 122 PHE A O 1
ATOM 961 N N . VAL A 1 123 ? 10.818 0.722 1.054 1.00 85.12 123 VAL A N 1
ATOM 962 C CA . VAL A 1 123 ? 10.429 1.480 -0.152 1.00 85.12 123 VAL A CA 1
ATOM 963 C C . VAL A 1 123 ? 11.258 1.029 -1.352 1.00 85.12 123 VAL A C 1
ATOM 965 O O . VAL A 1 123 ? 12.472 0.876 -1.249 1.00 85.12 123 VAL A O 1
ATOM 968 N N . MET A 1 124 ? 10.605 0.813 -2.496 1.00 81.94 124 MET A N 1
ATOM 969 C CA . MET A 1 124 ? 11.236 0.440 -3.764 1.00 81.94 124 MET A CA 1
ATOM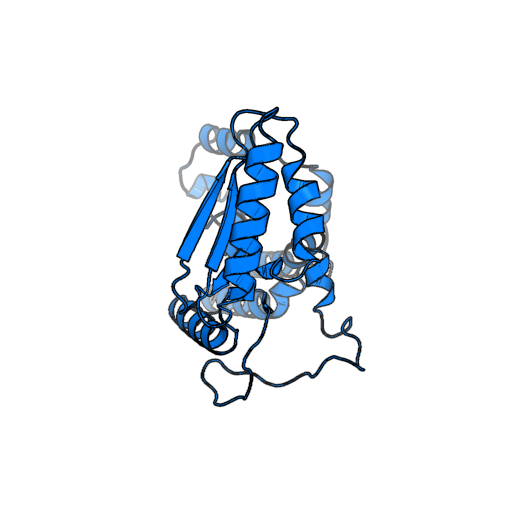 970 C C . MET A 1 124 ? 10.699 1.286 -4.922 1.00 81.94 124 MET A C 1
ATOM 972 O O . MET A 1 124 ? 9.489 1.455 -5.074 1.00 81.94 124 MET A O 1
ATOM 976 N N . LYS A 1 125 ? 11.612 1.772 -5.769 1.00 75.69 125 LYS A N 1
ATOM 977 C CA . LYS A 1 125 ? 11.335 2.525 -7.001 1.00 75.69 125 LYS A CA 1
ATOM 978 C C . LYS A 1 125 ? 11.753 1.664 -8.201 1.00 75.69 125 LYS A C 1
ATOM 980 O O . LYS A 1 125 ? 12.833 1.082 -8.180 1.00 75.69 125 LYS A O 1
ATOM 985 N N . TYR A 1 126 ? 10.893 1.562 -9.212 1.00 67.50 126 TYR A N 1
ATOM 986 C CA . TYR A 1 126 ? 11.176 1.028 -10.553 1.00 67.50 126 TYR A CA 1
ATOM 987 C C . TYR A 1 126 ? 11.914 -0.329 -10.605 1.00 67.50 126 TYR A C 1
ATOM 989 O O . TYR A 1 126 ? 13.006 -0.440 -11.168 1.00 67.50 126 TYR A O 1
ATOM 997 N N . LEU A 1 127 ? 11.278 -1.391 -10.084 1.00 64.00 127 LEU A N 1
ATOM 998 C CA . LEU A 1 127 ? 11.745 -2.785 -10.200 1.00 64.00 127 LEU A CA 1
ATOM 999 C C . LEU A 1 127 ? 11.854 -3.242 -11.672 1.00 64.00 127 LEU A C 1
ATOM 1001 O O . LEU A 1 127 ? 10.956 -3.879 -12.216 1.00 64.00 127 LEU A O 1
ATOM 1005 N N . SER A 1 128 ? 12.981 -2.931 -12.310 1.00 58.84 128 SER A N 1
ATOM 1006 C CA . SER A 1 128 ? 13.229 -3.129 -13.750 1.00 58.84 128 SER A CA 1
ATOM 1007 C C . SER A 1 128 ? 13.752 -4.535 -14.098 1.00 58.84 128 SER A C 1
ATOM 1009 O O . SER A 1 128 ? 14.304 -4.747 -15.171 1.00 58.84 128 SER A O 1
ATOM 1011 N N . SER A 1 129 ? 13.620 -5.489 -13.173 1.00 65.19 129 SER A N 1
ATOM 1012 C CA . SER A 1 129 ? 14.090 -6.874 -13.287 1.00 65.19 129 SER A CA 1
ATOM 1013 C C . SER A 1 129 ? 12.979 -7.843 -13.731 1.00 65.19 129 SER A C 1
ATOM 1015 O O . SER A 1 129 ? 11.853 -7.428 -14.012 1.00 65.19 129 SER A O 1
ATOM 1017 N N . SER A 1 130 ? 13.282 -9.143 -13.842 1.00 65.00 130 SER A N 1
ATOM 1018 C CA . SER A 1 130 ? 12.307 -10.151 -14.288 1.00 65.00 130 SER A CA 1
ATOM 1019 C C . SER A 1 130 ? 11.183 -10.392 -13.263 1.00 65.00 130 SER A C 1
ATOM 1021 O O . SER A 1 130 ? 11.320 -10.085 -12.081 1.00 65.00 130 SER A O 1
ATOM 1023 N N . LYS A 1 131 ? 10.082 -11.041 -13.675 1.00 67.50 131 LYS A N 1
ATOM 1024 C CA . LYS A 1 131 ? 9.005 -11.453 -12.745 1.00 67.50 131 LYS A CA 1
ATOM 1025 C C . LYS A 1 131 ? 9.497 -12.417 -11.652 1.00 67.50 131 LYS A C 1
ATOM 1027 O O . LYS A 1 131 ? 8.975 -12.413 -10.536 1.00 67.50 131 LYS A O 1
ATOM 1032 N N . GLU A 1 132 ? 10.510 -13.226 -11.953 1.00 68.50 132 GLU A N 1
ATOM 1033 C CA . GLU A 1 132 ? 11.142 -14.133 -10.990 1.00 68.50 132 GLU A CA 1
ATOM 1034 C C . GLU A 1 132 ? 11.994 -13.354 -9.978 1.00 68.50 132 GLU A C 1
ATOM 1036 O O . GLU A 1 132 ? 11.942 -13.623 -8.772 1.00 68.50 132 GLU A O 1
ATOM 1041 N N . ASP A 1 133 ? 12.691 -12.313 -10.445 1.00 74.75 133 ASP A N 1
ATOM 1042 C CA . ASP A 1 133 ? 13.398 -11.358 -9.595 1.00 74.75 133 ASP A CA 1
ATOM 1043 C C . ASP A 1 133 ? 12.451 -10.544 -8.725 1.00 74.75 133 ASP A C 1
ATOM 1045 O O . ASP A 1 133 ? 12.727 -10.399 -7.540 1.00 74.75 133 ASP A O 1
ATOM 1049 N N . HIS A 1 134 ? 11.320 -10.061 -9.252 1.00 76.44 134 HIS A N 1
ATOM 1050 C CA . HIS A 1 134 ? 10.293 -9.373 -8.458 1.00 76.44 134 HIS A CA 1
ATOM 1051 C C . HIS A 1 134 ? 9.864 -10.241 -7.275 1.00 76.44 134 HIS A C 1
ATOM 1053 O O . HIS A 1 134 ? 9.889 -9.790 -6.131 1.00 76.44 134 HIS A O 1
ATOM 1059 N N . ALA A 1 135 ? 9.550 -11.515 -7.523 1.00 79.69 135 ALA A N 1
ATOM 1060 C CA . ALA A 1 135 ? 9.160 -12.448 -6.472 1.00 79.69 135 ALA A CA 1
ATOM 1061 C C . ALA A 1 135 ? 10.304 -12.750 -5.480 1.00 79.69 135 ALA A C 1
ATOM 1063 O O . ALA A 1 135 ? 10.044 -12.938 -4.290 1.00 79.69 135 ALA A O 1
ATOM 1064 N N . ARG A 1 136 ? 11.565 -12.776 -5.935 1.00 84.06 136 ARG A N 1
ATOM 1065 C CA . ARG A 1 136 ? 12.765 -12.923 -5.087 1.00 84.06 136 ARG A CA 1
ATOM 1066 C C . ARG A 1 136 ? 13.013 -11.687 -4.212 1.00 84.06 136 ARG A C 1
ATOM 1068 O O . ARG A 1 136 ? 13.239 -11.831 -3.013 1.00 84.06 136 ARG A O 1
ATOM 1075 N N . ILE A 1 137 ? 12.923 -10.491 -4.791 1.00 85.25 137 ILE A N 1
ATOM 1076 C CA . ILE A 1 137 ? 13.107 -9.191 -4.133 1.00 85.25 137 ILE A CA 1
ATOM 1077 C C . ILE A 1 137 ? 12.008 -8.960 -3.092 1.00 85.25 137 ILE A C 1
ATOM 1079 O O . ILE A 1 137 ? 12.315 -8.653 -1.943 1.00 85.25 137 ILE A O 1
ATOM 1083 N N . LEU A 1 138 ? 10.740 -9.186 -3.450 1.00 86.31 138 LEU A N 1
ATOM 1084 C CA . LEU A 1 138 ? 9.604 -9.045 -2.534 1.00 86.31 138 LEU A CA 1
ATOM 1085 C C . LEU A 1 138 ? 9.680 -10.037 -1.365 1.00 86.31 138 LEU A C 1
ATOM 1087 O O . LEU A 1 138 ? 9.405 -9.654 -0.230 1.00 86.31 138 LEU A O 1
ATOM 1091 N N . ARG A 1 139 ? 10.117 -11.285 -1.601 1.00 86.69 139 ARG A N 1
ATOM 1092 C CA . ARG A 1 139 ? 10.386 -12.249 -0.517 1.00 86.69 139 ARG A CA 1
ATOM 1093 C C . ARG A 1 139 ? 11.524 -11.788 0.398 1.00 86.69 139 ARG A C 1
ATOM 1095 O O . ARG A 1 139 ? 11.388 -11.906 1.612 1.00 86.69 139 ARG A O 1
ATOM 1102 N N . ALA A 1 140 ? 12.602 -11.226 -0.152 1.00 88.00 140 ALA A N 1
ATOM 1103 C CA . ALA A 1 140 ? 13.701 -10.681 0.644 1.00 88.00 140 ALA A CA 1
ATOM 1104 C C . ALA A 1 140 ? 13.257 -9.471 1.493 1.00 88.00 140 ALA A C 1
ATOM 1106 O O . ALA A 1 140 ? 13.492 -9.463 2.697 1.00 88.00 140 ALA A O 1
ATOM 1107 N N . ALA A 1 141 ? 12.538 -8.505 0.914 1.00 88.00 141 ALA A N 1
ATOM 1108 C CA . ALA A 1 141 ? 11.992 -7.354 1.643 1.00 88.00 141 ALA A CA 1
ATOM 1109 C C . ALA A 1 141 ? 10.952 -7.766 2.710 1.00 88.00 141 ALA A C 1
ATOM 1111 O O . ALA A 1 141 ? 10.927 -7.224 3.815 1.00 88.00 141 ALA A O 1
ATOM 1112 N N . SER A 1 142 ? 10.132 -8.787 2.435 1.00 87.88 142 SER A N 1
ATOM 1113 C CA . SER A 1 142 ? 9.193 -9.355 3.417 1.00 87.88 142 SER A CA 1
ATOM 1114 C C . SER A 1 142 ? 9.897 -10.026 4.611 1.00 87.88 142 SER A C 1
ATOM 1116 O O . SER A 1 142 ? 9.335 -10.094 5.709 1.00 87.88 142 SER A O 1
ATOM 1118 N N . ALA A 1 143 ? 11.145 -10.476 4.438 1.00 87.75 143 ALA A N 1
ATOM 1119 C CA . ALA A 1 143 ? 11.969 -11.013 5.518 1.00 87.75 143 ALA A CA 1
ATOM 1120 C C . ALA A 1 143 ? 12.637 -9.923 6.382 1.00 87.75 143 ALA A C 1
ATOM 1122 O O . ALA A 1 143 ? 12.922 -10.188 7.548 1.00 87.75 143 ALA A O 1
ATOM 1123 N N . THR A 1 144 ? 12.856 -8.710 5.853 1.00 88.44 144 THR A N 1
ATOM 1124 C CA . THR A 1 144 ? 13.478 -7.594 6.597 1.00 88.44 144 THR A CA 1
ATOM 1125 C C . THR A 1 144 ? 12.478 -6.739 7.385 1.00 88.44 144 THR A C 1
ATOM 1127 O O . THR A 1 144 ? 12.840 -6.150 8.402 1.00 88.44 144 THR A O 1
ATOM 1130 N N . ILE A 1 145 ? 11.220 -6.650 6.935 1.00 89.69 145 ILE A N 1
ATOM 1131 C CA . ILE A 1 145 ? 10.162 -5.887 7.625 1.00 89.69 145 ILE A CA 1
ATOM 1132 C C . ILE A 1 145 ? 9.520 -6.666 8.778 1.00 89.69 145 ILE A C 1
ATOM 1134 O O . ILE A 1 145 ? 9.365 -7.892 8.711 1.00 89.69 145 ILE A O 1
ATOM 1138 N N . LYS A 1 146 ? 9.078 -5.946 9.814 1.00 89.81 146 LYS A N 1
ATOM 1139 C CA . LYS A 1 146 ? 8.327 -6.530 10.935 1.00 89.81 146 LYS A CA 1
ATOM 1140 C C . LYS A 1 146 ? 6.897 -6.905 10.552 1.00 89.81 146 LYS A C 1
ATOM 1142 O O . LYS A 1 146 ? 6.337 -6.418 9.567 1.00 89.81 146 LYS A O 1
ATOM 1147 N N . ASP A 1 147 ? 6.293 -7.766 11.358 1.00 86.06 147 ASP A N 1
ATOM 1148 C CA . ASP A 1 147 ? 4.891 -8.160 11.226 1.00 86.06 147 ASP A CA 1
ATOM 1149 C C . ASP A 1 147 ? 3.957 -6.944 11.272 1.00 86.06 147 ASP A C 1
ATOM 1151 O O . ASP A 1 147 ? 4.077 -6.068 12.127 1.00 86.06 147 ASP A O 1
ATOM 1155 N N . GLY A 1 148 ? 3.025 -6.863 10.318 1.00 84.12 148 GLY A N 1
ATOM 1156 C CA . GLY A 1 148 ? 2.148 -5.703 10.166 1.00 84.12 148 GLY A CA 1
ATOM 1157 C C . GLY A 1 148 ? 2.821 -4.446 9.599 1.00 84.12 148 GLY A C 1
ATOM 1158 O O . GLY A 1 148 ? 2.108 -3.454 9.423 1.00 84.12 148 GLY A O 1
ATOM 1159 N N . GLY A 1 149 ? 4.127 -4.480 9.305 1.00 86.88 149 GLY A N 1
ATOM 1160 C CA . GLY A 1 149 ? 4.864 -3.449 8.569 1.00 86.88 149 GLY A CA 1
ATOM 1161 C C . GLY A 1 149 ? 4.534 -3.431 7.072 1.00 86.88 149 GLY A C 1
ATOM 1162 O O . GLY A 1 149 ? 3.798 -4.287 6.567 1.00 86.88 149 GLY A O 1
ATOM 1163 N N . PHE A 1 150 ? 5.064 -2.441 6.356 1.00 86.50 150 PHE A N 1
ATOM 1164 C CA . PHE A 1 150 ? 4.645 -2.104 4.993 1.00 86.50 150 PHE A CA 1
ATOM 1165 C C . PHE A 1 150 ? 5.778 -2.199 3.963 1.00 86.50 150 PHE A C 1
ATOM 1167 O O . PHE A 1 150 ? 6.950 -1.988 4.274 1.00 86.50 150 PHE A O 1
ATOM 1174 N N . ILE A 1 151 ? 5.407 -2.468 2.710 1.00 87.12 151 ILE A N 1
ATOM 1175 C CA . ILE A 1 151 ? 6.262 -2.267 1.536 1.00 87.12 151 ILE A CA 1
ATOM 1176 C C . ILE A 1 151 ? 5.542 -1.300 0.598 1.00 87.12 151 ILE A C 1
ATOM 1178 O O . ILE A 1 151 ? 4.413 -1.569 0.193 1.00 87.12 151 ILE A O 1
ATOM 1182 N N . ILE A 1 152 ? 6.199 -0.206 0.225 1.00 83.75 152 ILE A N 1
ATOM 1183 C CA . ILE A 1 152 ? 5.771 0.661 -0.875 1.00 83.75 152 ILE A CA 1
ATOM 1184 C C . ILE A 1 152 ? 6.596 0.303 -2.110 1.00 83.75 152 ILE A C 1
ATOM 1186 O O . ILE A 1 152 ? 7.826 0.330 -2.066 1.00 83.75 152 ILE A O 1
ATOM 1190 N N . VAL A 1 153 ? 5.926 -0.021 -3.216 1.00 80.19 153 VAL A N 1
ATOM 1191 C CA . VAL A 1 153 ? 6.568 -0.312 -4.505 1.00 80.19 153 VAL A CA 1
ATOM 1192 C C . VAL A 1 153 ? 5.977 0.591 -5.577 1.00 80.19 153 VAL A C 1
ATOM 1194 O O . VAL A 1 153 ? 4.823 0.416 -5.960 1.00 80.19 153 VAL A O 1
ATOM 1197 N N . LEU A 1 154 ? 6.769 1.531 -6.092 1.00 74.50 154 LEU A N 1
ATOM 1198 C CA . LEU A 1 154 ? 6.432 2.255 -7.315 1.00 74.50 154 LEU A CA 1
ATOM 1199 C C . LEU A 1 154 ? 6.890 1.418 -8.514 1.00 74.50 154 LEU A C 1
ATOM 1201 O O . LEU A 1 154 ? 8.071 1.415 -8.869 1.00 74.50 154 LEU A O 1
ATOM 1205 N N . GLN A 1 155 ? 5.962 0.684 -9.123 1.00 67.75 155 GLN A N 1
ATOM 1206 C CA . GLN A 1 155 ? 6.226 -0.138 -10.299 1.00 67.75 155 GLN A CA 1
ATOM 1207 C C . GLN A 1 155 ? 5.680 0.549 -11.552 1.00 67.75 155 GLN A C 1
ATOM 1209 O O . GLN A 1 155 ? 4.478 0.775 -11.662 1.00 67.75 155 GLN A O 1
ATOM 1214 N N . LYS A 1 156 ? 6.544 0.801 -12.541 1.00 61.81 156 LYS A N 1
ATOM 1215 C CA . LYS A 1 156 ? 6.094 1.076 -13.911 1.00 61.81 156 LYS A CA 1
ATOM 1216 C C . LYS A 1 156 ? 5.413 -0.188 -14.453 1.00 61.81 156 LYS A C 1
ATOM 1218 O O . LYS A 1 156 ? 6.062 -1.225 -14.597 1.00 61.81 156 LYS A O 1
ATOM 1223 N N . THR A 1 157 ? 4.108 -0.111 -14.703 1.00 52.41 157 THR A N 1
ATOM 1224 C CA . THR A 1 157 ? 3.446 -0.974 -15.695 1.00 52.41 157 THR A CA 1
ATOM 1225 C C . THR A 1 157 ? 3.571 -0.305 -17.089 1.00 52.41 157 THR A C 1
ATOM 1227 O O . THR A 1 157 ? 4.280 0.694 -17.194 1.00 52.41 157 THR A O 1
ATOM 1230 N N . HIS A 1 158 ? 3.074 -0.920 -18.169 1.00 46.94 158 HIS A N 1
ATOM 1231 C CA . HIS A 1 158 ? 3.554 -0.745 -19.570 1.00 46.94 158 HIS A CA 1
ATOM 1232 C C . HIS A 1 158 ? 3.448 0.697 -20.178 1.00 46.94 158 HIS A C 1
ATOM 1234 O O . HIS A 1 158 ? 2.686 1.464 -19.634 1.00 46.94 158 HIS A O 1
ATOM 1240 N N . LEU A 1 159 ? 4.211 1.047 -21.250 1.00 45.97 159 LEU A N 1
ATOM 1241 C CA . LEU A 1 159 ? 4.574 2.374 -21.901 1.00 45.97 159 LEU A CA 1
ATOM 1242 C C . LEU A 1 159 ? 3.421 3.378 -22.276 1.00 45.97 159 LEU A C 1
ATOM 1244 O O . LEU A 1 159 ? 2.360 2.865 -22.447 1.00 45.97 159 LEU A O 1
ATOM 1248 N N . VAL A 1 160 ? 3.500 4.733 -22.439 1.00 43.38 160 VAL A N 1
ATOM 1249 C CA . VAL A 1 160 ? 2.365 5.744 -22.687 1.00 43.38 160 VAL A CA 1
ATOM 1250 C C . VAL A 1 160 ? 1.810 5.892 -24.124 1.00 43.38 160 VAL A C 1
ATOM 1252 O O . VAL A 1 160 ? 2.573 5.708 -25.034 1.00 43.38 160 VAL A O 1
ATOM 1255 N N . PRO A 1 161 ? 0.598 6.444 -24.408 1.00 38.66 161 PRO A N 1
ATOM 1256 C CA . PRO A 1 161 ? 0.104 6.816 -25.761 1.00 38.66 161 PRO A CA 1
ATOM 1257 C C . PRO A 1 161 ? 1.000 7.553 -26.785 1.00 38.66 161 PRO A C 1
ATOM 1259 O O . PRO A 1 161 ? 0.774 7.397 -27.983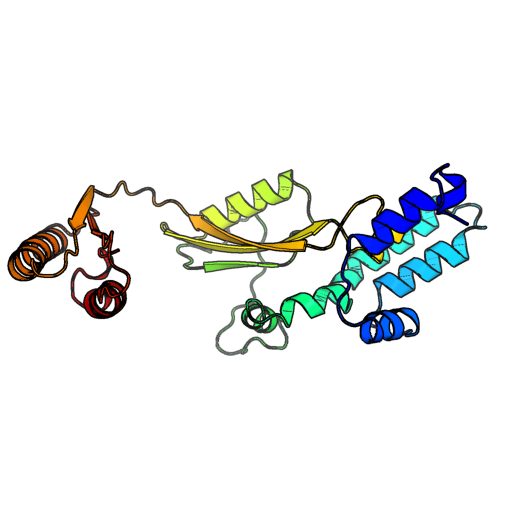 1.00 38.66 161 PRO A O 1
ATOM 1262 N N . ALA A 1 162 ? 2.010 8.329 -26.385 1.00 43.66 162 ALA A N 1
ATOM 1263 C CA . ALA A 1 162 ? 3.032 8.812 -27.330 1.00 43.66 162 ALA A CA 1
ATOM 1264 C C . ALA A 1 162 ? 4.075 7.719 -27.601 1.00 43.66 162 ALA A C 1
ATOM 1266 O O . ALA A 1 162 ? 4.403 7.425 -28.752 1.00 43.66 162 ALA A O 1
ATOM 1267 N N . GLU A 1 163 ? 4.480 7.016 -26.543 1.00 47.41 163 GLU A N 1
ATOM 1268 C CA . GLU A 1 163 ? 5.054 5.692 -26.705 1.00 47.41 163 GLU A CA 1
ATOM 1269 C C . GLU A 1 163 ? 4.088 4.729 -27.427 1.00 47.41 163 GLU A C 1
ATOM 1271 O O . GLU A 1 163 ? 4.652 3.884 -28.075 1.00 47.41 163 GLU A O 1
ATOM 1276 N N . MET A 1 164 ? 2.737 4.854 -27.506 1.00 38.00 164 MET A N 1
ATOM 1277 C CA . MET A 1 164 ? 1.841 3.934 -28.274 1.00 38.00 164 MET A CA 1
ATOM 1278 C C . MET A 1 164 ? 2.114 3.937 -29.763 1.00 38.00 164 MET A C 1
ATOM 1280 O O . MET A 1 164 ? 1.728 3.023 -30.492 1.00 38.00 164 MET A O 1
ATOM 1284 N N . PHE A 1 165 ? 2.824 4.952 -30.214 1.00 42.03 165 PHE A N 1
ATOM 1285 C CA . PHE A 1 165 ? 3.344 4.994 -31.556 1.00 42.03 165 PHE A CA 1
ATOM 1286 C C . PHE A 1 165 ? 4.517 4.006 -31.762 1.00 42.03 165 PHE A C 1
ATOM 1288 O O . PHE A 1 165 ? 4.687 3.473 -32.854 1.00 42.03 165 PHE A O 1
ATOM 1295 N N . LEU A 1 166 ? 5.249 3.691 -30.688 1.00 42.38 166 LEU A N 1
ATOM 1296 C CA . LEU A 1 166 ? 6.157 2.542 -30.480 1.00 42.38 166 LEU A CA 1
ATOM 1297 C C . LEU A 1 166 ? 5.415 1.305 -29.940 1.00 42.38 166 LEU A C 1
ATOM 1299 O O . LEU A 1 166 ? 5.843 0.163 -30.088 1.00 42.38 166 LEU A O 1
ATOM 1303 N N . SER A 1 167 ? 4.331 1.575 -29.220 1.00 34.31 167 SER A N 1
ATOM 1304 C CA . SER A 1 167 ? 3.641 0.729 -28.270 1.00 34.31 167 SER A CA 1
ATOM 1305 C C . SER A 1 167 ? 2.177 0.606 -28.690 1.00 34.31 167 SER A C 1
ATOM 1307 O O . SER A 1 167 ? 1.221 0.718 -27.923 1.00 34.31 167 SER A O 1
ATOM 1309 N N . THR A 1 168 ? 2.043 -0.003 -29.858 1.00 44.28 168 THR A N 1
ATOM 1310 C CA . THR A 1 168 ? 1.345 -1.292 -29.997 1.00 44.28 168 THR A CA 1
ATOM 1311 C C . THR A 1 168 ? 1.773 -2.345 -28.922 1.00 44.28 168 THR A C 1
ATOM 1313 O O . THR A 1 168 ? 1.980 -3.511 -29.242 1.00 44.28 168 THR A O 1
ATOM 1316 N N . ILE A 1 169 ? 1.959 -1.882 -27.668 1.00 39.69 169 ILE A N 1
ATOM 1317 C CA . ILE A 1 169 ? 2.527 -2.392 -26.404 1.00 39.69 169 ILE A CA 1
ATOM 1318 C C . ILE A 1 169 ? 2.154 -1.427 -25.195 1.00 39.69 169 ILE A C 1
ATOM 1320 O O . ILE A 1 169 ? 2.840 -1.439 -24.175 1.00 39.69 169 ILE A O 1
ATOM 1324 N N . ASP A 1 170 ? 1.076 -0.610 -25.288 1.00 34.66 170 ASP A N 1
ATOM 1325 C CA . ASP A 1 170 ? 0.184 -0.091 -24.189 1.00 34.66 170 ASP A CA 1
ATOM 1326 C C . ASP A 1 170 ? 0.302 1.361 -23.597 1.00 34.66 170 ASP A C 1
ATOM 1328 O O . ASP A 1 170 ? 0.694 2.234 -24.370 1.00 34.66 170 ASP A O 1
ATOM 1332 N N . SER A 1 171 ? -0.147 1.651 -22.333 1.00 37.91 171 SER A N 1
ATOM 1333 C CA . SER A 1 171 ? -0.245 2.994 -21.647 1.00 37.91 171 SER A CA 1
ATOM 1334 C C . SER A 1 171 ? 0.486 3.179 -20.259 1.00 37.91 171 SER A C 1
ATOM 1336 O O . SER A 1 171 ? 0.047 2.542 -19.302 1.00 37.91 171 SER A O 1
ATOM 1338 N N . LEU A 1 172 ? 1.480 4.104 -20.087 1.00 47.88 172 LEU A N 1
ATOM 1339 C CA . LEU A 1 172 ? 2.318 4.334 -18.862 1.00 47.88 172 LEU A CA 1
ATOM 1340 C C . LEU A 1 172 ? 1.482 4.646 -17.631 1.00 47.88 172 LEU A C 1
ATOM 1342 O O . LEU A 1 172 ? 1.239 5.788 -17.245 1.00 47.88 172 LEU A O 1
ATOM 1346 N N . THR A 1 173 ? 1.155 3.568 -16.944 1.00 48.94 173 THR A N 1
ATOM 1347 C CA . THR A 1 173 ? 0.618 3.554 -15.602 1.00 48.94 173 THR A CA 1
ATOM 1348 C C . THR A 1 173 ? 1.743 3.147 -14.657 1.00 48.94 173 THR A C 1
ATOM 1350 O O . THR A 1 173 ? 2.117 1.977 -14.575 1.00 48.94 173 THR A O 1
ATOM 1353 N N . SER A 1 174 ? 2.311 4.088 -13.900 1.00 53.50 174 SER A N 1
ATOM 1354 C CA . SER A 1 174 ? 3.074 3.692 -12.710 1.00 53.50 174 SER A CA 1
ATOM 1355 C C . SER A 1 174 ? 2.096 3.341 -11.598 1.00 53.50 174 SER A C 1
ATOM 1357 O O . SER A 1 174 ? 1.416 4.208 -11.059 1.00 53.50 174 SER A O 1
ATOM 1359 N N . THR A 1 175 ? 2.008 2.059 -11.258 1.00 60.75 175 THR A N 1
ATOM 1360 C CA . THR A 1 175 ? 1.176 1.583 -10.155 1.00 60.75 175 THR A CA 1
ATOM 1361 C C . THR A 1 175 ? 1.980 1.647 -8.862 1.00 60.75 175 THR A C 1
ATOM 1363 O O . THR A 1 175 ? 3.004 0.975 -8.711 1.00 60.75 175 THR A O 1
ATOM 1366 N N . LEU A 1 176 ? 1.504 2.451 -7.911 1.00 66.75 176 LEU A N 1
ATOM 1367 C CA . LEU A 1 176 ? 2.019 2.466 -6.547 1.00 66.75 176 LEU A CA 1
ATOM 1368 C C . LEU A 1 176 ? 1.315 1.378 -5.726 1.00 66.75 176 LEU A C 1
ATOM 1370 O O . LEU A 1 176 ? 0.143 1.510 -5.376 1.00 66.75 176 LEU A O 1
ATOM 1374 N N . TYR A 1 177 ? 2.034 0.312 -5.389 1.00 74.44 177 TYR A N 1
ATOM 1375 C CA . TYR A 1 177 ? 1.537 -0.735 -4.502 1.00 74.44 177 TYR A CA 1
ATOM 1376 C C . TYR A 1 177 ? 1.910 -0.425 -3.050 1.00 74.44 177 TYR A C 1
ATOM 1378 O O . TYR A 1 177 ? 3.091 -0.419 -2.702 1.00 74.44 177 TYR A O 1
ATOM 1386 N N . LEU A 1 178 ? 0.905 -0.229 -2.192 1.00 79.81 178 LEU A N 1
ATOM 1387 C CA . LEU A 1 178 ? 1.061 -0.266 -0.736 1.00 79.81 178 LEU A CA 1
ATOM 1388 C C . LEU A 1 178 ? 0.719 -1.676 -0.239 1.00 79.81 178 LEU A C 1
ATOM 1390 O O . LEU A 1 178 ? -0.446 -2.035 -0.079 1.00 79.81 178 LEU A O 1
ATOM 1394 N N . LEU A 1 179 ? 1.749 -2.484 -0.010 1.00 83.00 179 LEU A N 1
ATOM 1395 C CA . LEU A 1 179 ? 1.633 -3.840 0.517 1.00 83.00 179 LEU A CA 1
ATOM 1396 C C . LEU A 1 179 ? 1.831 -3.827 2.035 1.00 83.00 179 LEU A C 1
ATOM 1398 O O . LEU A 1 179 ? 2.593 -3.020 2.568 1.00 83.00 179 LEU A O 1
ATOM 1402 N N . ARG A 1 180 ? 1.203 -4.771 2.739 1.00 85.44 180 ARG A N 1
ATOM 1403 C CA . ARG A 1 180 ? 1.380 -4.966 4.183 1.00 85.44 180 ARG A CA 1
ATOM 1404 C C . ARG A 1 180 ? 1.747 -6.413 4.482 1.00 85.44 180 ARG A C 1
ATOM 1406 O O . ARG A 1 180 ? 1.090 -7.326 3.985 1.00 85.44 180 ARG A O 1
ATOM 1413 N N . LYS A 1 181 ? 2.761 -6.636 5.321 1.00 87.19 181 LYS A N 1
ATOM 1414 C CA . LYS A 1 181 ? 3.089 -7.972 5.827 1.00 87.19 181 LYS A CA 1
ATOM 1415 C C . LYS A 1 181 ? 1.967 -8.449 6.741 1.00 87.19 181 LYS A C 1
ATOM 1417 O O . LYS A 1 181 ? 1.687 -7.816 7.759 1.00 87.19 181 LYS A O 1
ATOM 1422 N N . VAL A 1 182 ? 1.332 -9.561 6.378 1.00 84.38 182 VAL A N 1
ATOM 1423 C CA . VAL A 1 182 ? 0.351 -10.237 7.235 1.00 84.38 182 VAL A CA 1
ATOM 1424 C C . VAL A 1 182 ? 1.064 -10.654 8.530 1.00 84.38 182 VAL A C 1
ATOM 1426 O O . VAL A 1 182 ? 2.083 -11.340 8.435 1.00 84.38 182 VAL A O 1
ATOM 1429 N N . PRO A 1 183 ? 0.593 -10.235 9.719 1.00 79.56 183 PRO A N 1
ATOM 1430 C CA . PRO A 1 183 ? 1.153 -10.706 10.981 1.00 79.56 183 PRO A CA 1
ATOM 1431 C C . PRO A 1 183 ? 0.978 -12.220 11.134 1.00 79.56 183 PRO A C 1
ATOM 1433 O O . PRO A 1 183 ? -0.079 -12.756 10.806 1.00 79.56 183 PRO A O 1
ATOM 1436 N N . VAL A 1 184 ? 1.981 -12.896 11.692 1.00 75.25 184 VAL A N 1
ATOM 1437 C CA . VAL A 1 184 ? 1.907 -14.311 12.092 1.00 75.25 184 VAL A CA 1
ATOM 1438 C C . VAL A 1 184 ? 0.951 -14.489 13.282 1.00 75.25 184 VAL A C 1
ATOM 1440 O O . VAL A 1 184 ? 0.355 -15.549 13.463 1.00 75.25 184 VAL A O 1
ATOM 1443 N N . ALA A 1 185 ? 0.764 -13.435 14.081 1.00 76.38 185 ALA A N 1
ATOM 1444 C CA . ALA A 1 185 ? -0.190 -13.393 15.181 1.00 76.38 185 ALA A CA 1
ATOM 1445 C C . ALA A 1 185 ? -1.652 -13.444 14.689 1.00 76.38 185 ALA A C 1
ATOM 1447 O O . ALA A 1 185 ? -2.150 -12.498 14.074 1.00 76.38 185 ALA A O 1
ATOM 1448 N N . SER A 1 186 ? -2.364 -14.522 15.032 1.00 80.00 186 SER A N 1
ATOM 1449 C CA . SER A 1 186 ? -3.823 -14.588 14.904 1.00 80.00 186 SER A CA 1
ATOM 1450 C C . SER A 1 186 ? -4.468 -13.717 15.979 1.00 80.00 186 SER A C 1
ATOM 1452 O O . SER A 1 186 ? -4.318 -14.000 17.165 1.00 80.00 186 SER A O 1
ATOM 1454 N N . TYR A 1 187 ? -5.196 -12.679 15.572 1.00 82.06 187 TYR A N 1
ATOM 1455 C CA . TYR A 1 187 ? -5.891 -11.792 16.503 1.00 82.06 187 TYR A CA 1
ATOM 1456 C C . TYR A 1 187 ? -7.259 -12.352 16.901 1.00 82.06 187 TYR A C 1
ATOM 1458 O O . TYR A 1 187 ? -7.979 -12.873 16.050 1.00 82.06 187 TYR A O 1
ATOM 1466 N N . GLN A 1 188 ? -7.660 -12.164 18.160 1.00 87.31 188 GLN A N 1
ATOM 1467 C CA . GLN A 1 188 ? -9.067 -12.277 18.549 1.00 87.31 188 GLN A CA 1
ATOM 1468 C C . GLN A 1 188 ? -9.773 -10.941 18.275 1.00 87.31 188 GLN A C 1
ATOM 1470 O O . GLN A 1 188 ? -9.419 -9.909 18.848 1.00 87.31 188 GLN A O 1
ATOM 1475 N N . ASP A 1 189 ? -10.772 -10.960 17.395 1.00 90.56 189 ASP A N 1
ATOM 1476 C CA . ASP A 1 189 ? -11.573 -9.786 17.052 1.00 90.56 189 ASP A CA 1
ATOM 1477 C C . ASP A 1 189 ? -12.787 -9.637 17.982 1.00 90.56 189 ASP A C 1
ATOM 1479 O O . ASP A 1 189 ? -13.510 -10.594 18.249 1.00 90.56 189 ASP A O 1
ATOM 1483 N N . SER A 1 190 ? -13.029 -8.411 18.445 1.00 91.75 190 SER A N 1
ATOM 1484 C CA . SER A 1 190 ? -14.292 -7.952 19.032 1.00 91.75 190 SER A CA 1
ATOM 1485 C C . SER A 1 190 ? -14.852 -6.824 18.166 1.00 91.75 190 SER A C 1
ATOM 1487 O O . SER A 1 190 ? -14.092 -5.973 17.703 1.00 91.75 190 SER A O 1
ATOM 1489 N N . VAL A 1 191 ? -16.165 -6.810 17.938 1.00 92.81 191 VAL A N 1
ATOM 1490 C CA . VAL A 1 191 ? -16.842 -5.842 17.062 1.00 92.81 191 VAL A CA 1
ATOM 1491 C C . VAL A 1 191 ? -17.917 -5.126 17.866 1.00 92.81 191 VAL A C 1
ATOM 1493 O O . VAL A 1 191 ? -18.824 -5.784 18.364 1.00 92.81 191 VAL A O 1
ATOM 1496 N N . ILE A 1 192 ? -17.816 -3.800 17.977 1.00 92.31 192 ILE A N 1
ATOM 1497 C CA . ILE A 1 192 ? -18.750 -2.972 18.748 1.00 92.31 192 ILE A CA 1
ATOM 1498 C C . ILE A 1 192 ? -19.443 -1.985 17.789 1.00 92.31 192 ILE A C 1
ATOM 1500 O O . ILE A 1 192 ? -18.751 -1.196 17.132 1.00 92.31 192 ILE A O 1
ATOM 1504 N N . PRO A 1 193 ? -20.785 -2.005 17.674 1.00 89.75 193 PRO A N 1
ATOM 1505 C CA . PRO A 1 193 ? -21.513 -1.112 16.780 1.00 89.75 193 PRO A CA 1
ATOM 1506 C C . PRO A 1 193 ? -21.633 0.307 17.360 1.00 89.75 193 PRO A C 1
ATOM 1508 O O . PRO A 1 193 ? -22.094 0.521 18.481 1.00 89.75 193 PRO A O 1
ATOM 1511 N N . VAL A 1 194 ? -21.259 1.306 16.563 1.00 88.88 194 VAL A N 1
ATOM 1512 C CA . VAL A 1 194 ? -21.346 2.733 16.900 1.00 88.88 194 VAL A CA 1
ATOM 1513 C C . VAL A 1 194 ? -22.662 3.295 16.361 1.00 88.88 194 VAL A C 1
ATOM 1515 O O . VAL A 1 194 ? -22.707 3.921 15.298 1.00 88.88 194 VAL A O 1
ATOM 1518 N N . GLU A 1 195 ? -23.742 3.036 17.101 1.00 84.75 195 GLU A N 1
ATOM 1519 C CA . GLU A 1 195 ? -25.097 3.518 16.807 1.00 84.75 195 GLU A CA 1
ATOM 1520 C C . GLU A 1 195 ? -25.416 4.864 17.482 1.00 84.75 195 GLU A C 1
ATOM 1522 O O . GLU A 1 195 ? -25.126 5.091 18.661 1.00 84.75 195 GLU A O 1
ATOM 1527 N N . VAL A 1 196 ? -26.097 5.752 16.750 1.00 78.06 196 VAL A N 1
ATOM 1528 C CA . VAL A 1 196 ? -26.579 7.040 17.272 1.00 78.06 196 VAL A CA 1
ATOM 1529 C C . VAL A 1 196 ? -27.622 6.812 18.372 1.00 78.06 196 VAL A C 1
ATOM 1531 O O . VAL A 1 196 ? -28.618 6.124 18.169 1.00 78.06 196 VAL A O 1
ATOM 1534 N N . GLY A 1 197 ? -27.397 7.411 19.543 1.00 78.06 197 GLY A N 1
ATOM 1535 C CA . GLY A 1 197 ? -28.303 7.338 20.695 1.00 78.06 197 GLY A CA 1
ATOM 1536 C C . GLY A 1 197 ? -28.075 6.162 21.655 1.00 78.06 197 GLY A C 1
ATOM 1537 O O . GLY A 1 197 ? -28.639 6.182 22.743 1.00 78.06 197 GLY A O 1
ATOM 1538 N N . LYS A 1 198 ? -27.218 5.180 21.329 1.00 80.38 198 LYS A N 1
ATOM 1539 C CA . LYS A 1 198 ? -26.892 4.031 22.212 1.00 80.38 198 LYS A CA 1
ATOM 1540 C C . LYS A 1 198 ? -25.552 4.183 22.957 1.00 80.38 198 LYS A C 1
ATOM 1542 O O . LYS A 1 198 ? -24.883 3.200 23.277 1.00 80.38 198 LYS A O 1
ATOM 1547 N N . TYR A 1 199 ? -25.142 5.424 23.220 1.00 80.62 199 TYR A N 1
ATOM 1548 C CA . TYR A 1 199 ? -23.783 5.760 23.662 1.00 80.62 199 TYR A CA 1
ATOM 1549 C C . TYR A 1 199 ? -23.370 5.145 25.008 1.00 80.62 199 TYR A C 1
ATOM 1551 O O . TYR A 1 199 ? -22.200 4.816 25.179 1.00 80.62 199 TYR A O 1
ATOM 1559 N N . GLU A 1 200 ? -24.295 4.966 25.955 1.00 80.94 200 GLU A N 1
ATOM 1560 C CA . GLU A 1 200 ? -23.976 4.436 27.292 1.00 80.94 200 GLU A CA 1
ATOM 1561 C C . GLU A 1 200 ? -23.505 2.974 27.234 1.00 80.94 200 GLU A C 1
ATOM 1563 O O . GLU A 1 200 ? -22.491 2.625 27.846 1.00 80.94 200 GLU A O 1
ATOM 1568 N N . ASN A 1 201 ? -24.169 2.146 26.420 1.00 85.31 201 ASN A N 1
ATOM 1569 C CA . ASN A 1 201 ? -23.782 0.752 26.189 1.00 85.31 201 ASN A CA 1
ATOM 1570 C C . ASN A 1 201 ? -22.415 0.685 25.490 1.00 85.31 201 ASN A C 1
ATOM 1572 O O . ASN A 1 201 ? -21.504 0.034 25.995 1.00 85.31 201 ASN A O 1
ATOM 1576 N N . LEU A 1 202 ? -22.252 1.439 24.393 1.00 87.88 202 LEU A N 1
ATOM 1577 C CA . LEU A 1 202 ? -21.003 1.549 23.625 1.00 87.88 202 LEU A CA 1
ATOM 1578 C C . LEU A 1 202 ? -19.807 1.924 24.517 1.00 87.88 202 LEU A C 1
ATOM 1580 O O . LEU A 1 202 ? -18.756 1.294 24.446 1.00 87.88 202 LEU A O 1
ATOM 1584 N N . VAL A 1 203 ? -19.958 2.943 25.368 1.00 89.38 203 VAL A N 1
ATOM 1585 C CA . VAL A 1 203 ? -18.890 3.413 26.266 1.00 89.38 203 VAL A CA 1
ATOM 1586 C C . VAL A 1 203 ? -18.583 2.402 27.375 1.00 89.38 203 VAL A C 1
ATOM 1588 O O . VAL A 1 203 ? -17.449 2.360 27.851 1.00 89.38 203 VAL A O 1
ATOM 1591 N N . THR A 1 204 ? -19.556 1.593 27.791 1.00 90.81 204 THR A N 1
ATOM 1592 C CA . THR A 1 204 ? -19.365 0.561 28.823 1.00 90.81 204 THR A CA 1
ATOM 1593 C C . THR A 1 204 ? -18.637 -0.653 28.245 1.00 90.81 204 THR A C 1
ATOM 1595 O O . THR A 1 204 ? -17.555 -0.992 28.722 1.00 90.81 204 THR A O 1
ATOM 1598 N N . GLU A 1 205 ? -19.140 -1.218 27.145 1.00 92.56 205 GLU A N 1
ATOM 1599 C CA . GLU A 1 205 ? -18.535 -2.361 26.448 1.00 92.56 205 GLU A CA 1
ATOM 1600 C C . GLU A 1 205 ? -17.104 -2.051 25.970 1.00 92.56 205 GLU A C 1
ATOM 1602 O O . GLU A 1 205 ? -16.184 -2.849 26.154 1.00 92.56 205 GLU A O 1
ATOM 1607 N N . LEU A 1 206 ? -16.873 -0.849 25.428 1.00 93.19 206 LEU A N 1
ATOM 1608 C CA . LEU A 1 206 ? -15.542 -0.416 25.001 1.00 93.19 206 LEU A CA 1
ATOM 1609 C C . LEU A 1 206 ? -14.550 -0.316 26.171 1.00 93.19 206 LEU A C 1
ATOM 1611 O O . LEU A 1 206 ? -13.390 -0.694 26.012 1.00 93.19 206 LEU A O 1
ATOM 1615 N N . LYS A 1 207 ? -14.980 0.155 27.352 1.00 91.81 207 LYS A N 1
ATOM 1616 C CA . LYS A 1 207 ? -14.124 0.181 28.552 1.00 91.81 207 LYS A CA 1
ATOM 1617 C C . LYS A 1 207 ? -13.750 -1.228 28.994 1.00 91.81 207 LYS A C 1
ATOM 1619 O O . LYS A 1 207 ? -12.575 -1.482 29.243 1.00 91.81 207 LYS A O 1
ATOM 1624 N N . GLU A 1 208 ? -14.721 -2.136 29.056 1.00 93.06 208 GLU A N 1
ATOM 1625 C CA . GLU A 1 208 ? -14.491 -3.538 29.420 1.00 93.06 208 GLU A CA 1
ATOM 1626 C C . GLU A 1 208 ? -13.502 -4.201 28.452 1.00 93.06 208 GLU A C 1
ATOM 1628 O O . GLU A 1 208 ? -12.510 -4.787 28.888 1.00 93.06 208 GLU A O 1
ATOM 1633 N N . LYS A 1 209 ? -13.674 -4.006 27.138 1.00 92.50 209 LYS A N 1
ATOM 1634 C CA . LYS A 1 209 ? -12.757 -4.549 26.125 1.00 92.50 209 LYS A CA 1
ATOM 1635 C C . LYS A 1 209 ? -11.362 -3.922 26.150 1.00 92.50 209 LYS A C 1
ATOM 1637 O O . LYS A 1 209 ? -10.385 -4.639 25.941 1.00 92.50 209 LYS A O 1
ATOM 1642 N N . ILE A 1 210 ? -11.223 -2.633 26.465 1.00 92.00 210 ILE A N 1
ATOM 1643 C CA . ILE A 1 210 ? -9.904 -2.012 26.678 1.00 92.00 210 ILE A CA 1
ATOM 1644 C C . ILE A 1 210 ? -9.225 -2.580 27.940 1.00 92.00 210 ILE A C 1
ATOM 1646 O O . ILE A 1 210 ? -8.027 -2.860 27.911 1.00 92.00 210 ILE A O 1
ATOM 1650 N N . VAL A 1 211 ? -9.968 -2.833 29.023 1.00 92.81 211 VAL A N 1
ATOM 1651 C CA . VAL A 1 211 ? -9.429 -3.477 30.237 1.00 92.81 211 VAL A CA 1
ATOM 1652 C C . VAL A 1 211 ? -9.016 -4.934 29.974 1.00 92.81 211 VAL A C 1
ATOM 1654 O O . VAL A 1 211 ? -7.944 -5.348 30.420 1.00 92.81 211 VAL A O 1
ATOM 1657 N N . GLU A 1 212 ? -9.785 -5.703 29.196 1.00 90.56 212 GLU A N 1
ATOM 1658 C CA . GLU A 1 212 ? -9.377 -7.040 28.726 1.00 90.56 212 GLU A CA 1
ATOM 1659 C C . GLU A 1 212 ? -8.056 -6.994 27.939 1.00 90.56 212 GLU A C 1
ATOM 1661 O O . GLU A 1 212 ? -7.147 -7.774 28.216 1.00 90.56 212 GLU A O 1
ATOM 1666 N N . VAL A 1 213 ? -7.919 -6.058 26.993 1.00 89.06 213 VAL A N 1
ATOM 1667 C CA . VAL A 1 213 ? -6.685 -5.852 26.208 1.00 89.06 213 VAL A CA 1
ATOM 1668 C C . VAL A 1 213 ? -5.484 -5.535 27.108 1.00 89.06 213 VAL A C 1
ATOM 1670 O O . VAL A 1 213 ? -4.417 -6.121 26.937 1.00 89.06 213 VAL A O 1
ATOM 1673 N N . ILE A 1 214 ? -5.642 -4.623 28.072 1.00 88.38 214 ILE A N 1
ATOM 1674 C CA . ILE A 1 214 ? -4.553 -4.197 28.968 1.00 88.38 214 ILE A CA 1
ATOM 1675 C C . ILE A 1 214 ? -4.158 -5.315 29.947 1.00 88.38 214 ILE A C 1
ATOM 1677 O O . ILE A 1 214 ? -2.979 -5.463 30.265 1.00 88.38 214 ILE A O 1
ATOM 1681 N N . SER A 1 215 ? -5.122 -6.110 30.421 1.00 89.69 215 SER A N 1
ATOM 1682 C CA . SER A 1 215 ? -4.875 -7.197 31.381 1.00 89.69 215 SER A CA 1
ATOM 1683 C C . SER A 1 215 ? -4.256 -8.454 30.762 1.00 89.69 215 SER A C 1
ATOM 1685 O O . SER A 1 215 ? -3.608 -9.219 31.478 1.00 89.69 215 SER A O 1
ATOM 1687 N N . GLN A 1 216 ? -4.402 -8.665 29.449 1.00 86.12 216 GLN A N 1
ATOM 1688 C CA . GLN A 1 216 ? -3.905 -9.850 28.739 1.00 86.12 216 GLN A CA 1
ATOM 1689 C C . GLN A 1 216 ? -2.964 -9.474 27.572 1.00 86.12 216 GLN A C 1
ATOM 1691 O O . GLN A 1 216 ? -3.222 -9.843 26.427 1.00 86.12 216 GLN A O 1
ATOM 1696 N N . PRO A 1 217 ? -1.827 -8.790 27.823 1.00 77.19 217 PRO A N 1
ATOM 1697 C CA . PRO A 1 217 ? -0.963 -8.236 26.771 1.00 77.19 217 PRO A CA 1
ATOM 1698 C C . PRO A 1 217 ? -0.244 -9.287 25.904 1.00 77.19 217 PRO A C 1
ATOM 1700 O O . PRO A 1 217 ? 0.375 -8.931 24.903 1.00 77.19 217 PRO A O 1
ATOM 1703 N N . MET A 1 218 ? -0.298 -10.571 26.278 1.00 80.12 218 MET A N 1
ATOM 1704 C CA . MET A 1 218 ? 0.224 -11.683 25.471 1.00 80.12 218 MET A CA 1
ATOM 1705 C C . MET A 1 218 ? -0.822 -12.280 24.514 1.00 80.12 218 MET A C 1
ATOM 1707 O O . MET A 1 218 ? -0.458 -13.064 23.640 1.00 80.12 218 MET A O 1
ATOM 1711 N N . GLU A 1 219 ? -2.100 -11.910 24.648 1.00 83.00 219 GLU A N 1
ATOM 1712 C CA . GLU A 1 219 ? -3.179 -12.310 23.743 1.00 83.00 219 GLU A CA 1
ATOM 1713 C C . GLU A 1 219 ? -3.478 -11.158 22.766 1.00 83.00 219 GLU A C 1
ATOM 1715 O O . GLU A 1 219 ? -4.087 -10.158 23.153 1.00 83.00 219 GLU A O 1
ATOM 1720 N N . PRO A 1 220 ? -3.055 -11.246 21.491 1.00 81.88 220 PRO A N 1
ATOM 1721 C CA . PRO A 1 220 ? -3.269 -10.172 20.529 1.00 81.88 220 PRO A CA 1
ATOM 1722 C C . PRO A 1 220 ? -4.764 -10.033 20.204 1.00 81.88 220 PRO A C 1
ATOM 1724 O O . PRO A 1 220 ? -5.362 -10.867 19.527 1.00 81.88 220 PRO A O 1
ATOM 1727 N N . LYS A 1 221 ? -5.376 -8.943 20.667 1.00 88.69 221 LYS A N 1
ATOM 1728 C CA . LYS A 1 221 ? -6.799 -8.623 20.468 1.00 88.69 221 LYS A CA 1
ATOM 1729 C C . LYS A 1 221 ? -6.973 -7.415 19.542 1.00 88.69 221 LYS A C 1
ATOM 1731 O O . LYS A 1 221 ? -6.065 -6.594 19.402 1.00 88.69 221 LYS A O 1
ATOM 1736 N N . ARG A 1 222 ? -8.133 -7.294 18.891 1.00 90.81 222 ARG A N 1
ATOM 1737 C CA . ARG A 1 222 ? -8.541 -6.085 18.148 1.00 90.81 222 ARG A CA 1
ATOM 1738 C C . ARG A 1 222 ? -9.977 -5.716 18.492 1.00 90.81 222 ARG A C 1
ATOM 1740 O O . ARG A 1 222 ? -10.830 -6.592 18.595 1.00 90.81 222 ARG A O 1
ATOM 1747 N N . ILE A 1 223 ? -10.230 -4.419 18.630 1.00 94.25 223 ILE A N 1
ATOM 1748 C CA . ILE A 1 223 ? -11.562 -3.859 18.871 1.00 94.25 223 ILE A CA 1
ATOM 1749 C C . ILE A 1 223 ? -11.939 -3.047 17.634 1.00 94.25 223 ILE A C 1
ATOM 1751 O O . ILE A 1 223 ? -11.287 -2.046 17.347 1.00 94.25 223 ILE A O 1
ATOM 1755 N N . TRP A 1 224 ? -12.956 -3.481 16.897 1.00 94.62 224 TRP A N 1
ATOM 1756 C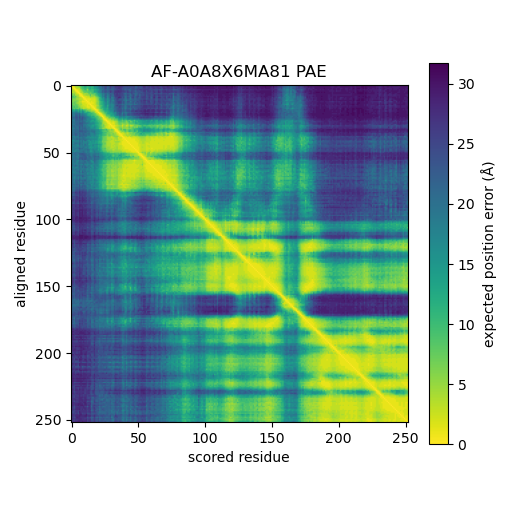 CA . TRP A 1 224 ? -13.456 -2.799 15.703 1.00 94.62 224 TRP A CA 1
ATOM 1757 C C . TRP A 1 224 ? -14.652 -1.924 16.063 1.00 94.62 224 TRP A C 1
ATOM 1759 O O . TRP A 1 224 ? -15.658 -2.439 16.554 1.00 94.62 224 TRP A O 1
ATOM 1769 N N . LEU A 1 225 ? -14.554 -0.618 15.805 1.00 92.81 225 LEU A N 1
ATOM 1770 C CA . LEU A 1 225 ? -15.658 0.321 16.016 1.00 92.81 225 LEU A CA 1
ATOM 1771 C C . LEU A 1 225 ? -16.430 0.517 14.707 1.00 92.81 225 LEU A C 1
ATOM 1773 O O . LEU A 1 225 ? -16.101 1.367 13.881 1.00 92.81 225 LEU A O 1
ATOM 1777 N N . VAL A 1 226 ? -17.463 -0.301 14.505 1.00 92.00 226 VAL A N 1
ATOM 1778 C CA . VAL A 1 226 ? -18.217 -0.357 13.244 1.00 92.00 226 VAL A CA 1
ATOM 1779 C C . VAL A 1 226 ? -19.360 0.651 13.273 1.00 92.00 226 VAL A C 1
ATOM 1781 O O . VAL A 1 226 ? -20.293 0.516 14.058 1.00 92.00 226 VAL A O 1
ATOM 1784 N N . SER A 1 227 ? -19.309 1.667 12.410 1.00 90.06 227 SER A N 1
ATOM 1785 C CA . SER A 1 227 ? -20.387 2.651 12.271 1.00 90.06 227 SER A CA 1
ATOM 1786 C C . SER A 1 227 ? -21.028 2.542 10.892 1.00 90.06 227 SER A C 1
ATOM 1788 O O . SER A 1 227 ? -20.488 3.021 9.898 1.00 90.06 227 SER A O 1
ATOM 1790 N N . GLU A 1 228 ? -22.184 1.886 10.846 1.00 85.38 228 GLU A N 1
ATOM 1791 C CA . GLU A 1 228 ? -22.983 1.695 9.637 1.00 85.38 228 GLU A CA 1
ATOM 1792 C C . GLU A 1 228 ? -24.237 2.583 9.656 1.00 85.38 228 GLU A C 1
ATOM 1794 O O . GLU A 1 228 ? -24.665 3.087 10.696 1.00 85.38 228 GLU A O 1
ATOM 1799 N N . GLY A 1 229 ? -24.828 2.812 8.481 1.00 73.44 229 GLY A N 1
ATOM 1800 C CA . GLY A 1 229 ? -26.134 3.465 8.339 1.00 73.44 229 GLY A CA 1
ATOM 1801 C C . GLY A 1 229 ? -26.203 4.977 8.609 1.00 73.44 229 GLY A C 1
ATOM 1802 O O . GLY A 1 229 ? -27.268 5.554 8.399 1.00 73.44 229 GLY A O 1
ATOM 1803 N N . THR A 1 230 ? -25.123 5.651 9.035 1.00 72.81 230 THR A N 1
ATOM 1804 C CA . THR A 1 230 ? -25.140 7.110 9.279 1.00 72.81 230 THR A CA 1
ATOM 1805 C C . THR A 1 230 ? -23.917 7.849 8.722 1.00 72.81 230 THR A C 1
ATOM 1807 O O . THR A 1 230 ? -22.773 7.485 8.973 1.00 72.81 230 THR A O 1
ATOM 1810 N N . ASN A 1 231 ? -24.162 8.957 8.011 1.00 77.94 231 ASN A N 1
ATOM 1811 C CA . ASN A 1 231 ? -23.119 9.782 7.377 1.00 77.94 231 ASN A CA 1
ATOM 1812 C C . ASN A 1 231 ? -22.494 10.833 8.321 1.00 77.94 231 ASN A C 1
ATOM 1814 O O . ASN A 1 231 ? -21.644 11.612 7.899 1.00 77.94 231 ASN A O 1
ATOM 1818 N N . TYR A 1 232 ? -22.934 10.885 9.582 1.00 81.56 232 TYR A N 1
ATOM 1819 C CA . TYR A 1 232 ? -22.572 11.922 10.562 1.00 81.56 232 TYR A CA 1
ATOM 1820 C C . TYR A 1 232 ? -21.907 11.341 11.821 1.00 81.56 232 TYR A C 1
ATOM 1822 O O . TYR A 1 232 ? -21.933 11.948 12.891 1.00 81.56 232 TYR A O 1
ATOM 1830 N N . SER A 1 233 ? -21.337 10.139 11.712 1.00 83.88 233 SER A N 1
ATOM 1831 C CA . SER A 1 233 ? -20.701 9.451 12.834 1.00 83.88 233 SER A CA 1
ATOM 1832 C C . SER A 1 233 ? -19.366 10.088 13.226 1.00 83.88 233 SER A C 1
ATOM 1834 O O . SER A 1 233 ? -18.459 10.238 12.408 1.00 83.88 233 SER A O 1
ATOM 1836 N N . GLY A 1 234 ? -19.206 10.387 14.517 1.00 87.25 234 GLY A N 1
ATOM 1837 C CA . GLY A 1 234 ? -17.952 10.880 15.095 1.00 87.25 234 GLY A CA 1
ATOM 1838 C C . GLY A 1 234 ? -16.845 9.824 15.229 1.00 87.25 234 GLY A C 1
ATOM 1839 O O . GLY A 1 234 ? -15.795 10.134 15.794 1.00 87.25 234 GLY A O 1
ATOM 1840 N N . VAL A 1 235 ? -17.055 8.591 14.741 1.00 89.19 235 VAL A N 1
ATOM 1841 C CA . VAL A 1 235 ? -16.164 7.439 14.973 1.00 89.19 235 VAL A CA 1
ATOM 1842 C C . VAL A 1 235 ? -14.705 7.700 14.583 1.00 89.19 235 VAL A C 1
ATOM 1844 O O . VAL A 1 235 ? -13.812 7.301 15.319 1.00 89.19 235 VAL A O 1
ATOM 1847 N N . ILE A 1 236 ? -14.438 8.445 13.503 1.00 88.19 236 ILE A N 1
ATOM 1848 C CA . ILE A 1 236 ? -13.064 8.768 13.071 1.00 88.19 236 ILE A CA 1
ATOM 1849 C C . ILE A 1 236 ? -12.343 9.629 14.122 1.00 88.19 236 ILE A C 1
ATOM 1851 O O . ILE A 1 236 ? -11.196 9.354 14.473 1.00 88.19 236 ILE A O 1
ATOM 1855 N N . GLY A 1 237 ? -13.018 10.648 14.664 1.00 88.75 237 GLY A N 1
ATOM 1856 C CA . GLY A 1 237 ? -12.468 11.491 15.730 1.00 88.75 237 GLY A CA 1
ATOM 1857 C C . GLY A 1 237 ? -12.275 10.712 17.030 1.00 88.75 237 GLY A C 1
ATOM 1858 O O . GLY A 1 237 ? -11.218 10.801 17.651 1.00 88.75 237 GLY A O 1
ATOM 1859 N N . LEU A 1 238 ? -13.260 9.883 17.392 1.00 90.12 238 LEU A N 1
ATOM 1860 C CA . LEU A 1 238 ? -13.204 9.006 18.562 1.00 90.12 238 LEU A CA 1
ATOM 1861 C C . LEU A 1 238 ? -12.017 8.031 18.486 1.00 90.12 238 LEU A C 1
ATOM 1863 O O . LEU A 1 238 ? -11.224 7.963 19.420 1.00 90.12 238 LEU A O 1
ATOM 1867 N N . VAL A 1 239 ? -11.852 7.325 17.365 1.00 91.19 239 VAL A N 1
ATOM 1868 C CA . VAL A 1 239 ? -10.741 6.391 17.125 1.00 91.19 239 VAL A CA 1
ATOM 1869 C C . VAL A 1 239 ? -9.387 7.106 17.148 1.00 91.19 239 VAL A C 1
ATOM 1871 O O . VAL A 1 239 ? -8.433 6.573 17.712 1.00 91.19 239 VAL A O 1
ATOM 1874 N N . ASN A 1 240 ? -9.288 8.318 16.593 1.00 89.44 240 ASN A N 1
ATOM 1875 C CA . ASN A 1 240 ? -8.051 9.102 16.636 1.00 89.44 240 ASN A CA 1
ATOM 1876 C C . ASN A 1 240 ? -7.651 9.494 18.067 1.00 89.44 240 ASN A C 1
ATOM 1878 O O . ASN A 1 240 ? -6.472 9.398 18.396 1.00 89.44 240 ASN A O 1
ATOM 1882 N N . CYS A 1 241 ? -8.605 9.870 18.927 1.00 92.25 241 CYS A N 1
ATOM 1883 C CA . CYS A 1 241 ? -8.333 10.107 20.348 1.00 92.25 241 CYS A CA 1
ATOM 1884 C C . CYS A 1 241 ? -7.958 8.806 21.074 1.00 92.25 241 CYS A C 1
ATOM 1886 O O . CYS A 1 241 ? -6.918 8.735 21.720 1.00 92.25 241 CYS A O 1
ATOM 1888 N N . LEU A 1 242 ? -8.766 7.751 20.922 1.00 91.94 242 LEU A N 1
ATOM 1889 C CA . LEU A 1 242 ? -8.571 6.474 21.617 1.00 91.94 242 LEU A CA 1
ATOM 1890 C C . LEU A 1 242 ? -7.245 5.785 21.269 1.00 91.94 242 LEU A C 1
ATOM 1892 O O . LEU A 1 242 ? -6.695 5.083 22.109 1.00 91.94 242 LEU A O 1
ATOM 1896 N N . ARG A 1 243 ? -6.699 5.983 20.062 1.00 90.81 243 ARG A N 1
ATOM 1897 C CA . ARG A 1 243 ? -5.385 5.439 19.665 1.00 90.81 243 ARG A CA 1
ATOM 1898 C C . ARG A 1 243 ? -4.197 6.061 20.414 1.00 90.81 243 ARG A C 1
ATOM 1900 O O . ARG A 1 243 ? -3.103 5.510 20.322 1.00 90.81 243 ARG A O 1
ATOM 1907 N N . LEU A 1 244 ? -4.399 7.162 21.144 1.00 88.56 244 LEU A N 1
ATOM 1908 C CA . LEU A 1 244 ? -3.398 7.778 22.025 1.00 88.56 244 LEU A CA 1
ATOM 1909 C C . LEU A 1 244 ? -3.446 7.223 23.463 1.00 88.56 244 LEU A C 1
ATOM 1911 O O . LEU A 1 244 ? -2.504 7.431 24.225 1.00 88.56 244 LEU A O 1
ATOM 1915 N N . GLU A 1 245 ? -4.519 6.518 23.828 1.00 91.62 245 GLU A N 1
ATOM 1916 C CA . GLU A 1 245 ? -4.748 5.979 25.172 1.00 91.62 245 GLU A CA 1
ATOM 1917 C C . GLU A 1 245 ? -4.110 4.586 25.370 1.00 91.62 245 GLU A C 1
ATOM 1919 O O . GLU A 1 245 ? -3.863 3.858 24.396 1.00 91.62 245 GLU A O 1
ATOM 1924 N N . PRO A 1 246 ? -3.875 4.142 26.622 1.00 89.12 246 PRO A N 1
ATOM 1925 C CA . PRO A 1 246 ? -3.453 2.773 26.920 1.00 89.12 246 PRO A CA 1
ATOM 1926 C C . PRO A 1 246 ? -4.387 1.723 26.293 1.00 89.12 246 PRO A C 1
ATOM 1928 O O . PRO A 1 246 ? -5.607 1.812 26.390 1.00 89.12 246 PRO A O 1
ATOM 1931 N N . GLY A 1 247 ? -3.813 0.721 25.618 1.00 86.44 247 GLY A N 1
ATOM 1932 C CA . GLY A 1 247 ? -4.565 -0.285 24.848 1.00 86.44 247 GLY A CA 1
ATOM 1933 C C . GLY A 1 247 ? -5.074 0.191 23.475 1.00 86.44 247 GLY A C 1
ATOM 1934 O O . GLY A 1 247 ? -5.445 -0.642 22.642 1.00 86.44 247 GLY A O 1
ATOM 1935 N N . GLY A 1 248 ? -5.015 1.497 23.184 1.00 88.31 248 GLY A N 1
ATOM 1936 C CA . GLY A 1 248 ? -5.523 2.134 21.965 1.00 88.31 248 GLY A CA 1
ATOM 1937 C C . GLY A 1 248 ? -4.945 1.607 20.650 1.00 88.31 248 GLY A C 1
ATOM 1938 O O . GLY A 1 248 ? -5.617 1.616 19.618 1.00 88.31 248 GLY A O 1
ATOM 1939 N N . SER A 1 249 ? -3.735 1.044 20.686 1.00 87.56 249 SER A N 1
ATOM 1940 C CA . SER A 1 249 ? -3.100 0.359 19.552 1.00 87.56 249 SER A CA 1
ATOM 1941 C C . SER A 1 249 ? -3.908 -0.835 19.018 1.00 87.56 249 SER A C 1
ATOM 1943 O O . SER A 1 249 ? -3.722 -1.226 17.861 1.00 87.56 249 SER A O 1
ATOM 1945 N N . SER A 1 250 ? -4.843 -1.377 19.803 1.00 88.94 250 SER A N 1
ATOM 1946 C CA . SER A 1 250 ? -5.745 -2.477 19.422 1.00 88.94 250 SER A CA 1
ATOM 1947 C C . SER A 1 250 ? -7.027 -2.012 18.714 1.00 88.94 250 SER A C 1
ATOM 1949 O O . SER A 1 250 ? -7.736 -2.839 18.142 1.00 88.94 250 SER A O 1
ATOM 1951 N N . ILE A 1 251 ? -7.325 -0.708 18.716 1.00 92.12 251 ILE A N 1
ATOM 1952 C CA . ILE A 1 251 ? -8.600 -0.152 18.233 1.00 92.12 251 ILE A CA 1
ATOM 1953 C C . ILE A 1 251 ? -8.531 0.157 16.733 1.00 92.12 251 ILE A C 1
ATOM 1955 O O . ILE A 1 251 ? -7.577 0.777 16.241 1.00 92.12 251 ILE A O 1
ATOM 1959 N N . ARG A 1 252 ? -9.529 -0.313 15.988 1.00 89.44 252 ARG A N 1
ATOM 1960 C CA . ARG A 1 252 ? -9.640 -0.199 14.532 1.00 89.44 252 ARG A CA 1
ATOM 1961 C C . ARG A 1 252 ? -10.791 0.719 14.165 1.00 89.44 252 ARG A C 1
ATOM 1963 O O . ARG A 1 252 ? -11.945 0.371 14.494 1.00 89.44 252 ARG A O 1
#

Radius of gyration: 26.38 Å; Cα contacts (8 Å, |Δi|>4): 256; chains: 1; bounding box: 53×37×75 Å

Sequence (252 aa):
MTLELLGKNSFEISSILRGSQFADYVSTISYLESRADSHVLLKSLCAIMDAVTDTDFTRHVESCVDSYLLERDIDVLSETLLQEIPLKGLDLLDRSCLPSERVDVLPWVPGSSLIFKDIDLFVMKYLSSSKEDHARILRAASATIKDGGFIIVLQKTHLVPAEMFLSTIDSLTSTLYLLRKVPVASYQDSVIPVEVGKYENLVTELKEKIVEVISQPMEPKRIWLVSEGTNYSGVIGLVNCLRLEPGGSSIR

Mean predicted aligned error: 16.07 Å